Protein AF-A0A1L8D7D5-F1 (afdb_monomer)

Structure (mmCIF, N/CA/C/O backbone):
data_AF-A0A1L8D7D5-F1
#
_entry.id   AF-A0A1L8D7D5-F1
#
loop_
_atom_site.group_PDB
_atom_site.id
_atom_site.type_symbol
_atom_site.label_atom_id
_atom_site.label_alt_id
_atom_site.label_comp_id
_atom_site.label_asym_id
_atom_site.label_entity_id
_atom_site.label_seq_id
_atom_site.pdbx_PDB_ins_code
_atom_site.Cartn_x
_atom_sit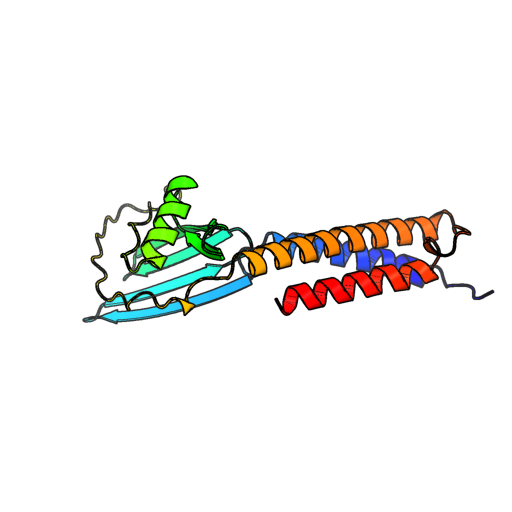e.Cartn_y
_atom_site.Cartn_z
_atom_site.occupancy
_atom_site.B_iso_or_equiv
_atom_site.auth_seq_id
_atom_site.auth_comp_id
_atom_site.auth_asym_id
_atom_site.auth_atom_id
_atom_site.pdbx_PDB_model_num
ATOM 1 N N . MET A 1 1 ? 17.264 -12.584 -36.162 1.00 40.03 1 MET A N 1
ATOM 2 C CA . MET A 1 1 ? 17.493 -11.339 -35.400 1.00 40.03 1 MET A CA 1
ATOM 3 C C . MET A 1 1 ? 16.228 -10.497 -35.514 1.00 40.03 1 MET A C 1
ATOM 5 O O . MET A 1 1 ? 16.040 -9.770 -36.481 1.00 40.03 1 MET A O 1
ATOM 9 N N . THR A 1 2 ? 15.274 -10.741 -34.620 1.00 48.31 2 THR A N 1
ATOM 10 C CA . THR A 1 2 ? 13.947 -10.118 -34.630 1.00 48.31 2 THR A CA 1
ATOM 11 C C . THR A 1 2 ? 14.112 -8.647 -34.279 1.00 48.31 2 THR A C 1
ATOM 13 O O . THR A 1 2 ? 14.520 -8.301 -33.177 1.00 48.31 2 THR A O 1
ATOM 16 N N . LYS A 1 3 ? 13.856 -7.778 -35.255 1.00 53.56 3 LYS A N 1
ATOM 17 C CA . LYS A 1 3 ? 13.874 -6.325 -35.106 1.00 53.56 3 LYS A CA 1
ATOM 18 C C . LYS A 1 3 ? 12.695 -5.949 -34.203 1.00 53.56 3 LYS A C 1
ATOM 20 O O . LYS A 1 3 ? 11.612 -5.655 -34.705 1.00 53.56 3 LYS A O 1
ATOM 25 N N . THR A 1 4 ? 12.855 -6.056 -32.883 1.00 59.81 4 THR A N 1
ATOM 26 C CA . THR A 1 4 ? 11.846 -5.591 -31.926 1.00 59.81 4 THR A CA 1
ATOM 27 C C . THR A 1 4 ? 11.574 -4.135 -32.266 1.00 59.81 4 THR A C 1
ATOM 29 O O . THR A 1 4 ? 12.468 -3.293 -32.186 1.00 59.81 4 THR A O 1
ATOM 32 N N . ARG A 1 5 ? 10.373 -3.846 -32.781 1.00 71.75 5 ARG A N 1
ATOM 33 C CA . ARG A 1 5 ? 10.039 -2.496 -33.243 1.00 71.75 5 ARG A CA 1
ATOM 34 C C . ARG A 1 5 ? 10.085 -1.610 -32.002 1.00 71.75 5 ARG A C 1
ATOM 36 O O . ARG A 1 5 ? 9.328 -1.858 -31.074 1.00 71.75 5 ARG A O 1
ATOM 43 N N . TRP A 1 6 ? 10.974 -0.619 -31.991 1.00 77.75 6 TRP A N 1
ATOM 44 C CA . TRP A 1 6 ? 11.215 0.333 -30.893 1.00 77.75 6 TRP A CA 1
ATOM 45 C C . TRP A 1 6 ? 9.928 0.863 -30.231 1.00 77.75 6 TRP A C 1
ATOM 47 O O . TRP A 1 6 ? 9.877 1.046 -29.019 1.00 77.75 6 TRP A O 1
ATOM 57 N N . ILE A 1 7 ? 8.856 0.975 -31.019 1.00 84.69 7 ILE A N 1
ATOM 58 C CA . ILE A 1 7 ? 7.482 1.270 -30.591 1.00 84.69 7 ILE A CA 1
ATOM 59 C C . ILE A 1 7 ? 7.025 0.399 -29.407 1.00 84.69 7 ILE A C 1
ATOM 61 O O . ILE A 1 7 ? 6.443 0.922 -28.465 1.00 84.69 7 ILE A O 1
ATOM 65 N N . PHE A 1 8 ? 7.297 -0.909 -29.414 1.00 84.62 8 PHE A N 1
ATOM 66 C CA . PHE A 1 8 ? 6.890 -1.813 -28.334 1.00 84.62 8 PHE A CA 1
ATOM 67 C C . PHE A 1 8 ? 7.669 -1.567 -27.039 1.00 84.62 8 PHE A C 1
ATOM 69 O O . PHE A 1 8 ? 7.089 -1.631 -25.958 1.00 84.62 8 PHE A O 1
ATOM 76 N N . LEU A 1 9 ? 8.962 -1.244 -27.133 1.00 84.38 9 LEU A N 1
ATOM 77 C CA . LEU A 1 9 ? 9.777 -0.912 -25.961 1.00 84.38 9 LEU A CA 1
ATOM 78 C C . LEU A 1 9 ? 9.334 0.420 -25.352 1.00 84.38 9 LEU A C 1
ATOM 80 O O . LEU A 1 9 ? 9.170 0.514 -24.139 1.00 84.38 9 LEU A O 1
ATOM 84 N N . PHE A 1 10 ? 9.062 1.415 -26.199 1.00 87.38 10 PHE A N 1
ATOM 85 C CA . PHE A 1 10 ? 8.534 2.705 -25.769 1.00 87.38 10 PHE A CA 1
ATOM 86 C C . PHE A 1 10 ? 7.148 2.580 -25.123 1.00 87.38 10 PHE A C 1
ATOM 88 O O . PHE A 1 10 ? 6.925 3.114 -24.040 1.00 87.38 10 PHE A O 1
ATOM 95 N N . ALA A 1 11 ? 6.235 1.820 -25.735 1.00 89.44 11 ALA A N 1
ATOM 96 C CA . ALA A 1 11 ? 4.920 1.554 -25.158 1.00 89.44 11 ALA A CA 1
ATOM 97 C C . ALA A 1 11 ? 5.035 0.866 -23.790 1.00 89.44 11 ALA A C 1
ATOM 99 O O . ALA A 1 11 ? 4.357 1.264 -22.847 1.00 89.44 11 ALA A O 1
ATOM 100 N N . THR A 1 12 ? 5.935 -0.113 -23.662 1.00 88.94 12 THR A N 1
ATOM 101 C CA . THR A 1 12 ? 6.163 -0.802 -22.386 1.00 88.94 12 THR A CA 1
ATOM 102 C C . THR A 1 12 ? 6.692 0.154 -21.321 1.00 88.94 12 THR A C 1
ATOM 104 O O . THR A 1 12 ? 6.191 0.139 -20.206 1.00 88.94 12 THR A O 1
ATOM 107 N N . PHE A 1 13 ? 7.628 1.043 -21.662 1.00 90.94 13 PHE A N 1
ATOM 108 C CA . PHE A 1 13 ? 8.108 2.075 -20.738 1.00 90.94 13 PHE A CA 1
ATOM 109 C C . PHE A 1 13 ? 6.975 2.982 -20.235 1.00 90.94 13 PHE A C 1
ATOM 111 O O . PHE A 1 13 ? 6.843 3.196 -19.031 1.00 90.94 13 PHE A O 1
ATOM 118 N N . VAL A 1 14 ? 6.125 3.483 -21.138 1.00 94.19 14 VAL A N 1
ATOM 119 C CA . VAL A 1 14 ? 4.996 4.355 -20.769 1.00 94.19 14 VAL A CA 1
ATOM 120 C C . VAL A 1 14 ? 3.991 3.617 -19.881 1.00 94.19 14 VAL A C 1
ATOM 122 O O . VAL A 1 14 ? 3.555 4.164 -18.868 1.00 94.19 14 VAL A O 1
ATOM 125 N N . ILE A 1 15 ? 3.654 2.370 -20.223 1.00 92.69 15 ILE A N 1
ATOM 126 C CA . ILE A 1 15 ? 2.730 1.544 -19.436 1.00 92.69 15 ILE A CA 1
ATOM 127 C C . ILE A 1 15 ? 3.312 1.254 -18.048 1.00 92.69 15 ILE A C 1
ATOM 129 O O . ILE A 1 15 ? 2.601 1.433 -17.064 1.00 92.69 15 ILE A O 1
ATOM 133 N N . SER A 1 16 ? 4.594 0.887 -17.947 1.00 92.69 16 SER A N 1
ATOM 134 C CA . SER A 1 16 ? 5.250 0.605 -16.663 1.00 92.69 16 SER A CA 1
ATOM 135 C C . SER A 1 16 ? 5.365 1.844 -15.769 1.00 92.69 16 SER A C 1
ATOM 137 O O . SER A 1 16 ? 5.206 1.755 -14.552 1.00 92.69 16 SER A O 1
ATOM 139 N N . CYS A 1 17 ? 5.587 3.026 -16.353 1.00 94.50 17 CYS A N 1
ATOM 140 C CA . CYS A 1 17 ? 5.500 4.293 -15.623 1.00 94.50 17 CYS A CA 1
ATOM 141 C C . CYS A 1 17 ? 4.086 4.521 -15.072 1.00 94.50 17 CYS A C 1
ATOM 143 O O . CYS A 1 17 ? 3.926 4.844 -13.895 1.00 94.50 17 CYS A O 1
ATOM 145 N N . GLY A 1 18 ? 3.059 4.320 -15.903 1.00 95.88 18 GLY A N 1
ATOM 146 C CA . GLY A 1 18 ? 1.662 4.450 -15.488 1.00 95.88 18 GLY A CA 1
ATOM 147 C C . GLY A 1 18 ? 1.278 3.462 -14.385 1.00 95.88 18 GLY A C 1
ATOM 148 O O . GLY A 1 18 ? 0.659 3.857 -13.397 1.00 95.88 18 GLY A O 1
ATOM 149 N N . SER A 1 19 ? 1.691 2.197 -14.503 1.00 94.00 19 SER A N 1
ATOM 150 C CA . SER A 1 19 ? 1.414 1.173 -13.493 1.00 94.00 19 SER A CA 1
ATOM 151 C C . SER A 1 19 ? 2.130 1.461 -12.178 1.00 94.00 19 SER A C 1
ATOM 153 O O . SER A 1 19 ? 1.535 1.282 -11.121 1.00 94.00 19 SER A O 1
ATOM 155 N N . LEU A 1 20 ? 3.372 1.957 -12.217 1.00 94.31 20 LEU A N 1
ATOM 156 C CA . LEU A 1 20 ? 4.102 2.348 -11.012 1.00 94.31 20 LEU A CA 1
ATOM 157 C C . LEU A 1 20 ? 3.384 3.478 -10.260 1.00 94.31 20 LEU A C 1
ATOM 159 O O . LEU A 1 20 ? 3.217 3.391 -9.046 1.00 94.31 20 LEU A O 1
ATOM 163 N N . ILE A 1 21 ? 2.922 4.509 -10.975 1.00 95.75 21 ILE A N 1
ATOM 164 C CA . ILE A 1 21 ? 2.159 5.615 -10.376 1.00 95.75 21 ILE A CA 1
ATOM 165 C C . ILE A 1 21 ? 0.860 5.088 -9.758 1.00 95.75 21 ILE A C 1
ATOM 167 O O . ILE A 1 21 ? 0.559 5.404 -8.609 1.00 95.75 21 ILE A O 1
ATOM 171 N N . MET A 1 22 ? 0.118 4.254 -10.491 1.00 93.81 22 MET A N 1
ATOM 172 C CA . MET A 1 22 ? -1.125 3.655 -9.997 1.00 93.81 22 MET A CA 1
ATOM 173 C C . MET A 1 22 ? -0.898 2.793 -8.752 1.00 93.81 22 MET A C 1
ATOM 175 O O . MET A 1 22 ? -1.675 2.896 -7.810 1.00 93.81 22 MET A O 1
ATOM 179 N N . LEU A 1 23 ? 0.175 1.994 -8.706 1.00 93.44 23 LEU A N 1
ATOM 180 C CA . LEU A 1 23 ? 0.527 1.195 -7.530 1.00 93.44 23 LEU A CA 1
ATOM 181 C C . LEU A 1 23 ? 0.802 2.084 -6.316 1.00 93.44 23 LEU A C 1
ATOM 183 O O . LEU A 1 23 ? 0.262 1.825 -5.246 1.00 93.44 23 LEU A O 1
ATOM 187 N N . ILE A 1 24 ? 1.584 3.155 -6.479 1.00 93.00 24 ILE A N 1
ATOM 188 C CA . ILE A 1 24 ? 1.876 4.090 -5.384 1.00 93.00 24 ILE A CA 1
ATOM 189 C C . ILE A 1 24 ? 0.580 4.733 -4.874 1.00 93.00 24 ILE A C 1
ATOM 191 O O . ILE A 1 24 ? 0.336 4.722 -3.670 1.00 93.00 24 ILE A O 1
ATOM 195 N N . VAL A 1 25 ? -0.283 5.226 -5.767 1.00 94.00 25 VAL A N 1
ATOM 196 C CA . VAL A 1 25 ? -1.579 5.817 -5.385 1.00 94.00 25 VAL A CA 1
ATOM 197 C C . VAL A 1 25 ? -2.484 4.792 -4.696 1.00 94.00 25 VAL A C 1
ATOM 199 O O . VAL A 1 25 ? -3.114 5.101 -3.687 1.00 94.00 25 VAL A O 1
ATOM 202 N N . ALA A 1 26 ? -2.521 3.554 -5.190 1.00 92.06 26 ALA A N 1
ATOM 203 C CA . ALA A 1 26 ? -3.275 2.479 -4.559 1.00 92.06 26 ALA A CA 1
ATOM 204 C C . ALA A 1 26 ? -2.745 2.162 -3.152 1.00 92.06 26 ALA A C 1
ATOM 206 O O . ALA A 1 26 ? -3.533 1.888 -2.258 1.00 92.06 26 ALA A O 1
ATOM 207 N N . THR A 1 27 ? -1.437 2.254 -2.901 1.00 91.25 27 THR A N 1
ATOM 208 C CA . THR A 1 27 ? -0.888 2.015 -1.552 1.00 91.25 27 THR A CA 1
ATOM 209 C C . THR A 1 27 ? -1.225 3.114 -0.546 1.00 91.25 27 THR A C 1
ATOM 211 O O . THR A 1 27 ? -1.327 2.834 0.647 1.00 91.25 27 THR A O 1
ATOM 214 N N . THR A 1 28 ? -1.389 4.357 -1.007 1.00 90.75 28 THR A N 1
ATOM 215 C CA . THR A 1 28 ? -1.605 5.523 -0.138 1.00 90.75 28 THR A CA 1
ATOM 216 C C . THR A 1 28 ? -3.074 5.888 0.037 1.00 90.75 28 THR A C 1
ATOM 218 O O . THR A 1 28 ? -3.399 6.667 0.930 1.00 90.75 28 THR A O 1
ATOM 221 N N . THR A 1 29 ? -3.970 5.342 -0.788 1.00 92.12 29 THR A N 1
ATOM 222 C CA . THR A 1 29 ? -5.405 5.616 -0.684 1.00 92.12 29 THR A CA 1
ATOM 223 C C . THR A 1 29 ? -6.031 5.002 0.572 1.00 92.12 29 THR A C 1
ATOM 225 O O . THR A 1 29 ? -5.692 3.894 0.991 1.00 92.12 29 THR A O 1
ATOM 228 N N . THR A 1 30 ? -7.007 5.706 1.142 1.00 90.25 30 THR A N 1
ATOM 229 C CA . THR A 1 30 ? -7.834 5.267 2.281 1.00 90.25 30 THR A CA 1
ATOM 230 C C . THR A 1 30 ? -9.104 4.533 1.845 1.00 90.25 30 THR A C 1
ATOM 232 O O . THR A 1 30 ? -10.004 4.306 2.644 1.00 90.25 30 THR A O 1
ATOM 235 N N . GLU A 1 31 ? -9.190 4.186 0.562 1.00 91.19 31 GLU A N 1
ATOM 236 C CA . GLU A 1 31 ? -10.416 3.742 -0.106 1.00 91.19 31 GLU A CA 1
ATOM 237 C C . GLU A 1 31 ? -10.353 2.266 -0.535 1.00 91.19 31 GLU A C 1
ATOM 239 O O . GLU A 1 31 ? -10.903 1.896 -1.571 1.00 91.19 31 GLU A O 1
ATOM 244 N N . TRP A 1 32 ? -9.650 1.416 0.223 1.00 90.50 32 TRP A N 1
ATOM 245 C CA . TRP A 1 32 ? -9.540 -0.017 -0.086 1.00 90.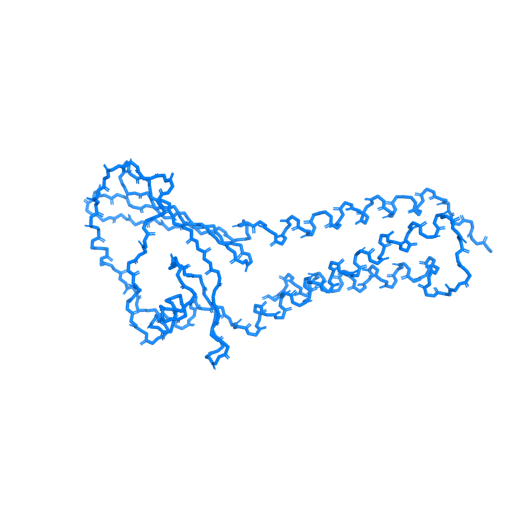50 32 TRP A CA 1
ATOM 246 C C . TRP A 1 32 ? -10.853 -0.746 0.188 1.00 90.50 32 TRP A C 1
ATOM 248 O O . TRP A 1 32 ? -11.306 -1.547 -0.626 1.00 90.50 32 TRP A O 1
ATOM 258 N N . VAL A 1 33 ? -11.472 -0.459 1.335 1.00 90.56 33 VAL A N 1
ATOM 259 C CA . VAL A 1 33 ? -12.738 -1.063 1.754 1.00 90.56 33 VAL A CA 1
ATOM 260 C C . VAL A 1 33 ? -13.643 0.017 2.325 1.00 90.56 33 VAL A C 1
ATOM 262 O O . VAL A 1 33 ? -13.227 0.808 3.168 1.00 90.56 33 VAL A O 1
ATOM 265 N N . LYS A 1 34 ? -14.903 0.026 1.886 1.00 91.81 34 LYS A N 1
ATOM 266 C CA . LYS A 1 34 ? -15.950 0.896 2.424 1.00 91.81 34 LYS A CA 1
ATOM 267 C C . LYS A 1 34 ? -16.954 0.067 3.200 1.00 91.81 34 LYS A C 1
ATOM 269 O O . LYS A 1 34 ? -17.428 -0.953 2.704 1.00 91.81 34 LYS A O 1
ATOM 274 N N . GLY A 1 35 ? -17.281 0.515 4.399 1.00 88.12 35 GLY A N 1
ATOM 275 C CA . GLY A 1 35 ? -18.345 -0.034 5.224 1.00 88.12 35 GLY A CA 1
ATOM 276 C C . GLY A 1 35 ? -19.381 1.039 5.504 1.00 88.12 35 GLY A C 1
ATOM 277 O O . GLY A 1 35 ? -19.026 2.187 5.746 1.00 88.12 35 GLY A O 1
ATOM 278 N N . ARG A 1 36 ? -20.655 0.658 5.494 1.00 88.44 36 ARG A N 1
ATOM 279 C CA . ARG A 1 36 ? -21.746 1.511 5.956 1.00 88.44 36 ARG A CA 1
ATOM 280 C C . ARG A 1 36 ? -22.580 0.731 6.949 1.00 88.44 36 ARG A C 1
ATOM 282 O O . ARG A 1 36 ? -22.988 -0.393 6.660 1.00 88.44 36 ARG A O 1
ATOM 289 N N . ALA A 1 37 ? -22.818 1.323 8.106 1.00 85.00 37 ALA A N 1
ATOM 290 C CA . ALA A 1 37 ? -23.711 0.785 9.115 1.00 85.00 37 ALA A CA 1
ATOM 291 C C . ALA A 1 37 ? -24.793 1.816 9.415 1.00 85.00 37 ALA A C 1
ATOM 293 O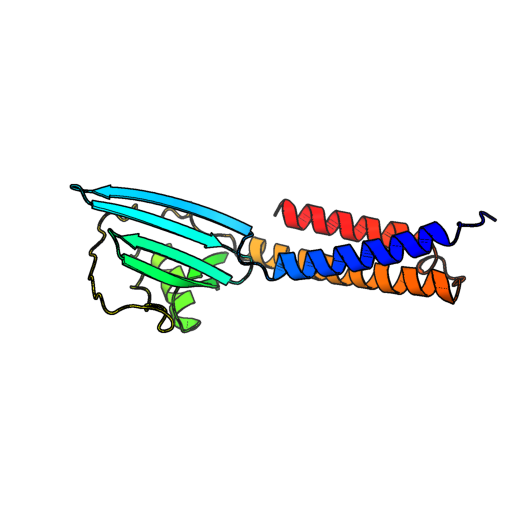 O . ALA A 1 37 ? -24.502 2.994 9.595 1.00 85.00 37 ALA A O 1
ATOM 294 N N . GLU A 1 38 ? -26.041 1.374 9.476 1.00 86.12 38 GLU A N 1
ATOM 295 C CA . GLU A 1 38 ? -27.170 2.219 9.848 1.00 86.12 38 GLU A CA 1
ATOM 296 C C . GLU A 1 38 ? -27.891 1.571 11.023 1.00 86.12 38 GLU A C 1
ATOM 298 O O . GLU A 1 38 ? -28.180 0.374 11.012 1.00 86.12 38 GLU A O 1
ATOM 303 N N . SER A 1 39 ? -28.166 2.365 12.051 1.00 81.31 39 SER A N 1
ATOM 304 C CA . SER A 1 39 ? -28.937 1.952 13.214 1.00 81.31 39 SER A CA 1
ATOM 305 C C . SER A 1 39 ? -30.062 2.947 13.441 1.00 81.31 39 SER A C 1
ATOM 307 O O . SER A 1 39 ? -29.853 4.161 13.460 1.00 81.31 39 SER A O 1
ATOM 309 N N . THR A 1 40 ? -31.276 2.426 13.595 1.00 79.81 40 THR A N 1
ATOM 310 C CA . THR A 1 40 ? -32.460 3.229 13.900 1.00 79.81 40 THR A CA 1
ATOM 311 C C . THR A 1 40 ? -32.962 2.829 15.275 1.00 79.81 40 THR A C 1
ATOM 313 O O . THR A 1 40 ? -33.434 1.708 15.460 1.00 79.81 40 THR A O 1
ATOM 316 N N . ALA A 1 41 ? -32.879 3.742 16.239 1.00 73.69 41 ALA A N 1
ATOM 317 C CA . ALA A 1 41 ? -33.390 3.530 17.586 1.00 73.69 41 ALA A CA 1
ATOM 318 C C . ALA A 1 41 ? -34.329 4.682 17.952 1.00 73.69 41 ALA A C 1
ATOM 320 O O . ALA A 1 41 ? -33.943 5.839 17.901 1.00 73.69 41 ALA A O 1
ATOM 321 N N . VAL A 1 42 ? -35.578 4.372 18.314 1.00 70.19 42 VAL A N 1
ATOM 322 C CA . VAL A 1 42 ? -36.541 5.338 18.891 1.00 70.19 42 VAL A CA 1
ATOM 323 C C . VAL A 1 42 ? -36.631 6.666 18.103 1.00 70.19 42 VAL A C 1
ATOM 325 O O . VAL A 1 42 ? -36.521 7.755 18.657 1.00 70.19 42 VAL A O 1
ATOM 328 N N . GLY A 1 43 ? -36.814 6.587 16.781 1.00 72.62 43 GLY A N 1
ATOM 329 C CA . GLY A 1 43 ? -37.005 7.764 15.920 1.00 72.62 43 GLY A CA 1
ATOM 330 C C . GLY A 1 43 ? -35.737 8.567 15.598 1.00 72.62 43 GLY A C 1
ATOM 331 O O . GLY A 1 43 ? -35.827 9.524 14.832 1.00 72.62 43 GLY A O 1
ATOM 332 N N . THR A 1 44 ? -34.569 8.178 16.118 1.00 74.62 44 THR A N 1
ATOM 333 C CA . THR A 1 44 ? -33.272 8.714 15.695 1.00 74.62 44 THR A CA 1
ATOM 334 C C . THR A 1 44 ? -32.543 7.710 14.801 1.00 74.62 44 THR A C 1
ATOM 336 O O . THR A 1 44 ? -32.436 6.519 15.104 1.00 74.62 44 THR A O 1
ATOM 339 N N . THR A 1 45 ? -32.069 8.196 13.655 1.00 79.31 45 THR A N 1
ATOM 340 C CA . THR A 1 45 ? -31.234 7.442 12.714 1.00 79.31 45 THR A CA 1
ATOM 341 C C . THR A 1 45 ? -29.780 7.849 12.909 1.00 79.31 45 THR A C 1
ATOM 343 O O . THR A 1 45 ? -29.447 9.031 12.780 1.00 79.31 45 THR A O 1
ATOM 346 N N . ALA A 1 46 ? -28.928 6.874 13.215 1.00 81.88 46 ALA A N 1
ATOM 347 C CA . ALA A 1 46 ? -27.482 7.021 13.209 1.00 81.88 46 ALA A CA 1
ATOM 348 C C . ALA A 1 46 ? -26.906 6.221 12.034 1.00 81.88 46 ALA A C 1
ATOM 350 O O . ALA A 1 46 ? -27.208 5.035 11.886 1.00 81.88 46 ALA A O 1
ATOM 351 N N . ALA A 1 47 ? -26.086 6.858 11.203 1.00 85.50 47 ALA A N 1
ATOM 352 C CA . ALA A 1 47 ? -25.361 6.213 10.115 1.00 85.50 47 ALA A CA 1
ATOM 353 C C . ALA A 1 47 ? -23.855 6.379 10.330 1.00 85.50 47 ALA A C 1
ATOM 355 O O . ALA A 1 47 ? -23.392 7.435 10.743 1.00 85.50 47 ALA A O 1
ATOM 356 N N . LEU A 1 48 ? -23.086 5.334 10.057 1.00 85.19 48 LEU A N 1
ATOM 357 C CA . LEU A 1 48 ? -21.634 5.319 10.141 1.00 85.19 48 LEU A CA 1
ATOM 358 C C . LEU A 1 48 ? -21.090 4.901 8.779 1.00 85.19 48 LEU A C 1
ATOM 360 O O . LEU A 1 48 ? -21.309 3.766 8.357 1.00 85.19 48 LEU A O 1
ATOM 364 N N . ASP A 1 49 ? -20.363 5.801 8.129 1.00 89.25 49 ASP A N 1
ATOM 365 C CA . ASP A 1 49 ? -19.601 5.513 6.918 1.00 89.25 49 ASP A CA 1
ATOM 366 C C . ASP A 1 49 ? -18.122 5.351 7.297 1.00 89.25 49 ASP A C 1
ATOM 368 O O . ASP A 1 49 ? -17.496 6.238 7.877 1.00 89.25 49 ASP A O 1
ATOM 372 N N . ALA A 1 50 ? -17.554 4.187 7.001 1.00 89.38 50 ALA A N 1
ATOM 373 C CA . ALA A 1 50 ? -16.183 3.820 7.325 1.00 89.38 50 ALA A CA 1
ATOM 374 C C . ALA A 1 50 ? -15.387 3.558 6.045 1.00 89.38 50 ALA A C 1
ATOM 376 O O . ALA A 1 50 ? -15.783 2.757 5.201 1.00 89.38 50 ALA A O 1
ATOM 377 N N . HIS A 1 51 ? -14.259 4.242 5.906 1.00 93.25 51 HIS A N 1
ATOM 378 C CA . HIS A 1 51 ? -13.339 4.141 4.784 1.00 93.25 51 HIS A CA 1
ATOM 379 C C . HIS A 1 51 ? -12.018 3.590 5.317 1.00 93.25 51 HIS A C 1
ATOM 381 O O . HIS A 1 51 ? -11.373 4.201 6.170 1.00 93.25 51 HIS A O 1
ATOM 387 N N . TYR A 1 52 ? -11.627 2.415 4.847 1.00 91.50 52 TYR A N 1
ATOM 388 C CA . TYR A 1 52 ? -10.438 1.713 5.304 1.00 91.50 52 TYR A CA 1
ATOM 389 C C . TYR A 1 52 ? -9.410 1.658 4.177 1.00 91.50 52 TYR A C 1
ATOM 391 O O . TYR A 1 52 ? -9.716 1.185 3.084 1.00 91.50 52 TYR A O 1
ATOM 399 N N . GLY A 1 53 ? -8.187 2.113 4.445 1.00 92.44 53 GLY A N 1
ATOM 400 C CA . GLY A 1 53 ? -7.012 1.896 3.602 1.00 92.44 53 GLY A CA 1
ATOM 401 C C . GLY A 1 53 ? -6.059 0.853 4.179 1.00 92.44 53 GLY A C 1
ATOM 402 O O . GLY A 1 53 ? -6.363 0.163 5.150 1.00 92.44 53 GLY A O 1
ATOM 403 N N . LEU A 1 54 ? -4.865 0.754 3.593 1.00 91.12 54 LEU A N 1
ATOM 404 C CA . LEU A 1 54 ? -3.850 -0.202 4.046 1.00 91.12 54 LEU A CA 1
ATOM 405 C C . LEU A 1 54 ? -3.192 0.204 5.378 1.00 91.12 54 LEU A C 1
ATOM 407 O O . LEU A 1 54 ? -2.911 -0.649 6.223 1.00 91.12 54 LEU A O 1
ATOM 411 N N . PHE A 1 55 ? -2.953 1.507 5.561 1.00 92.25 55 PHE A N 1
ATOM 412 C CA . PHE A 1 55 ? -2.255 2.069 6.728 1.00 92.25 55 PHE A CA 1
ATOM 413 C C . PHE A 1 55 ? -3.129 3.012 7.557 1.00 92.25 55 PHE A C 1
ATOM 415 O O . PHE A 1 55 ? -2.999 3.071 8.780 1.00 92.25 55 PHE A O 1
ATOM 422 N N . SER A 1 56 ? -4.016 3.747 6.896 1.00 91.44 56 SER A N 1
ATOM 423 C CA . SER A 1 56 ? -4.915 4.721 7.503 1.00 91.44 56 SER A CA 1
ATOM 424 C C . SER A 1 56 ? -6.337 4.513 7.004 1.00 91.44 56 SER A C 1
ATOM 426 O O . SER A 1 56 ? -6.568 3.915 5.953 1.00 91.44 56 SER A O 1
ATOM 428 N N . GLY A 1 57 ? -7.294 5.024 7.763 1.00 90.69 57 GLY A N 1
ATOM 429 C CA . GLY A 1 57 ? -8.697 5.064 7.389 1.00 90.69 57 GLY A CA 1
ATOM 430 C C . GLY A 1 57 ? -9.368 6.303 7.961 1.00 90.69 57 GLY A C 1
ATOM 431 O O . GLY A 1 57 ? -8.766 7.063 8.719 1.00 90.69 57 GLY A O 1
ATOM 432 N N . SER A 1 58 ? -10.629 6.488 7.618 1.00 89.75 58 SER A N 1
ATOM 433 C CA . SER A 1 58 ? -11.471 7.537 8.174 1.00 89.75 58 SER A CA 1
ATOM 434 C C . SER A 1 58 ? -12.860 6.993 8.447 1.00 89.75 58 SER A C 1
ATOM 436 O O . SER A 1 58 ? -13.390 6.198 7.675 1.00 89.75 58 SER A O 1
ATOM 438 N N . GLN A 1 59 ? -13.469 7.448 9.528 1.00 88.62 59 GLN A N 1
ATOM 439 C CA . GLN A 1 59 ? -14.853 7.160 9.863 1.00 88.62 59 GLN A CA 1
ATOM 440 C C . GLN A 1 59 ? -15.630 8.456 9.999 1.00 88.62 59 GLN A C 1
ATOM 442 O O . GLN A 1 59 ? -15.142 9.437 10.563 1.00 88.62 59 GLN A O 1
ATOM 447 N N . ILE A 1 60 ? -16.848 8.437 9.480 1.00 87.94 60 ILE A N 1
ATOM 448 C CA . ILE A 1 60 ? -17.777 9.548 9.544 1.00 87.94 60 ILE A CA 1
ATOM 449 C C . ILE A 1 60 ? -19.057 9.040 10.185 1.00 87.94 60 ILE A C 1
ATOM 451 O O . ILE A 1 60 ? -19.703 8.121 9.684 1.00 87.94 60 ILE A O 1
ATOM 455 N N . LEU A 1 61 ? -19.393 9.633 11.323 1.00 85.56 61 LEU A N 1
ATOM 456 C CA . LEU A 1 61 ? -20.593 9.318 12.073 1.00 85.56 61 LEU A CA 1
ATOM 457 C C . LEU A 1 61 ? -21.616 10.430 11.860 1.00 85.56 61 LEU A C 1
ATOM 459 O O . LEU A 1 61 ? -21.371 11.590 12.189 1.00 85.56 61 LEU A O 1
ATOM 463 N N . TYR A 1 62 ? -22.767 10.043 11.334 1.00 84.50 62 TYR A N 1
ATOM 464 C CA . TYR A 1 62 ? -23.937 10.876 11.128 1.00 84.50 62 TYR A CA 1
ATOM 465 C C . TYR A 1 62 ? -24.961 10.541 12.203 1.00 84.50 62 TYR A C 1
ATOM 467 O O . TYR A 1 62 ? -25.570 9.472 12.181 1.00 84.50 62 TYR A O 1
ATOM 475 N N . ILE A 1 63 ? -25.167 11.448 13.150 1.00 81.50 63 ILE A N 1
ATOM 476 C CA . ILE A 1 63 ? -26.238 11.333 14.141 1.00 81.50 63 ILE A CA 1
ATOM 477 C C . ILE A 1 63 ? -27.120 12.558 13.978 1.00 81.50 63 ILE A C 1
ATOM 479 O O . ILE A 1 63 ? -26.675 13.685 14.204 1.00 81.50 63 ILE A O 1
ATOM 483 N N . LEU A 1 64 ? -28.385 12.345 13.608 1.00 81.00 64 LEU A N 1
ATOM 484 C CA . LEU A 1 64 ? -29.308 13.441 13.298 1.00 81.00 64 LEU A CA 1
ATOM 485 C C . LEU A 1 64 ? -28.708 14.365 12.214 1.00 81.00 64 LEU A C 1
ATOM 487 O O . LEU A 1 64 ? -28.424 13.906 11.114 1.00 81.00 64 LEU A O 1
ATOM 491 N N . ASN A 1 65 ? -28.501 15.648 12.534 1.00 77.38 65 ASN A N 1
ATOM 492 C CA . ASN A 1 65 ? -27.904 16.659 11.653 1.00 77.38 65 ASN A CA 1
ATOM 493 C C . ASN A 1 65 ? -26.437 16.979 12.011 1.00 77.38 65 ASN A C 1
ATOM 495 O O . ASN A 1 65 ? -25.919 18.010 11.580 1.00 77.38 65 ASN A O 1
ATOM 499 N N . VAL A 1 66 ? -25.784 16.154 12.838 1.00 80.88 66 VAL A N 1
ATOM 500 C CA . VAL A 1 66 ? -24.387 16.344 13.255 1.00 80.88 66 VAL A CA 1
ATOM 501 C C . VAL A 1 66 ? -23.502 15.296 12.585 1.00 80.88 66 VAL A C 1
ATOM 503 O O . VAL A 1 66 ? -23.795 14.101 12.630 1.00 80.88 66 VAL A O 1
ATOM 506 N N . GLU A 1 67 ? -22.413 15.767 11.978 1.00 83.69 67 GLU A N 1
ATOM 507 C CA . GLU A 1 67 ? -21.374 14.956 11.343 1.00 83.69 67 GLU A CA 1
ATOM 508 C C . GLU A 1 67 ? -20.091 15.022 12.181 1.00 83.69 67 GLU A C 1
ATOM 510 O O . GLU A 1 67 ? -19.562 16.107 12.442 1.00 83.69 67 GLU A O 1
ATOM 515 N N . SER A 1 68 ? -19.593 13.859 12.600 1.00 81.06 68 SER A N 1
ATOM 516 C CA . SER A 1 68 ? -18.351 13.720 13.365 1.00 81.06 68 SER A CA 1
ATOM 517 C C . SER A 1 68 ? -17.331 12.905 12.579 1.00 81.06 68 SER A C 1
ATOM 519 O O . SER A 1 68 ? -17.614 11.783 12.161 1.00 81.06 68 SER A O 1
ATOM 521 N N . HIS A 1 69 ? -16.129 13.461 12.413 1.00 84.62 69 HIS A N 1
ATOM 522 C CA . HIS A 1 69 ? -15.024 12.822 11.699 1.00 84.62 69 HIS A CA 1
ATOM 523 C C . HIS A 1 69 ? -14.006 12.221 12.671 1.00 84.62 69 HIS A C 1
ATOM 525 O O . HIS A 1 69 ? -13.564 12.883 13.617 1.00 84.62 69 HIS A O 1
ATOM 531 N N . TYR A 1 70 ? -13.585 10.994 12.382 1.00 84.88 70 TYR A N 1
ATOM 532 C CA . TYR A 1 70 ? -12.567 10.270 13.132 1.00 84.88 70 TYR A CA 1
ATOM 533 C C . TYR A 1 70 ? -11.508 9.719 12.182 1.00 84.88 70 TYR A C 1
ATOM 535 O O . TYR A 1 70 ? -11.826 9.041 11.204 1.00 84.88 70 TYR A O 1
ATOM 543 N N . ASP A 1 71 ? -10.245 9.990 12.495 1.00 88.69 71 ASP A N 1
ATOM 544 C CA . ASP A 1 71 ? -9.109 9.440 11.766 1.00 88.69 71 ASP A CA 1
ATOM 545 C C . ASP A 1 71 ? -8.702 8.111 12.401 1.00 88.69 71 ASP A C 1
ATOM 547 O O . ASP A 1 71 ? -8.552 8.004 13.620 1.00 88.69 71 ASP A O 1
ATOM 551 N N . LEU A 1 72 ? -8.520 7.094 11.568 1.00 89.44 72 LEU A N 1
ATOM 552 C CA . LEU A 1 72 ? -8.139 5.753 11.980 1.00 89.44 72 LEU A CA 1
ATOM 553 C C . LEU A 1 72 ? -6.717 5.443 11.526 1.00 89.44 72 LEU A C 1
ATOM 555 O O . LEU A 1 72 ? -6.320 5.763 10.403 1.00 89.44 72 LEU A O 1
ATOM 559 N N . ALA A 1 73 ? -5.976 4.732 12.367 1.00 91.62 73 ALA A N 1
ATOM 560 C CA . ALA A 1 73 ? -4.672 4.191 12.016 1.00 91.62 73 ALA A CA 1
ATOM 561 C C . ALA A 1 73 ? -4.643 2.676 12.224 1.00 91.62 73 ALA A C 1
ATOM 563 O O . ALA A 1 73 ? -5.096 2.170 13.256 1.00 91.62 73 ALA A O 1
ATOM 564 N N . MET A 1 74 ? -4.067 1.956 11.259 1.00 90.88 74 MET A N 1
ATOM 565 C CA . MET A 1 74 ? -3.801 0.527 11.392 1.00 90.88 74 MET A CA 1
ATOM 566 C C . MET A 1 74 ? -2.770 0.303 12.499 1.00 90.88 74 MET A C 1
ATOM 568 O O . MET A 1 74 ? -1.716 0.938 12.525 1.00 90.88 74 MET A O 1
ATOM 572 N N . THR A 1 75 ? -3.077 -0.592 13.431 1.00 92.12 75 THR A N 1
ATOM 573 C CA . THR A 1 75 ? -2.198 -0.957 14.541 1.00 92.12 75 THR A CA 1
ATOM 574 C C . THR A 1 75 ? -2.230 -2.466 14.740 1.00 92.12 75 THR A C 1
ATOM 576 O O . THR A 1 75 ? -3.282 -3.098 14.661 1.00 92.12 75 THR A O 1
ATOM 579 N N . CYS A 1 76 ? -1.058 -3.045 14.985 1.00 92.44 76 CYS A N 1
ATOM 580 C CA . CYS A 1 76 ? -0.866 -4.487 15.027 1.00 92.44 76 CYS A CA 1
ATOM 581 C C . CYS A 1 76 ? -0.130 -4.904 16.299 1.00 92.44 76 CYS A C 1
ATOM 583 O O . CYS A 1 76 ? 0.964 -4.408 16.573 1.00 92.44 76 CYS A O 1
ATOM 585 N N . SER A 1 77 ? -0.706 -5.854 17.037 1.00 91.12 77 SER A N 1
ATOM 586 C CA . SER A 1 77 ? -0.008 -6.621 18.069 1.00 91.12 77 SER A CA 1
ATOM 587 C C . SER A 1 77 ? 0.500 -7.917 17.438 1.00 91.12 77 SER A C 1
ATOM 589 O O . SER A 1 77 ? -0.262 -8.854 17.191 1.00 91.12 77 SER A O 1
ATOM 591 N N . PHE A 1 78 ? 1.804 -7.977 17.158 1.00 88.25 78 PHE A N 1
ATOM 592 C CA . PHE A 1 78 ? 2.438 -9.183 16.612 1.00 88.25 78 PHE A CA 1
ATOM 593 C C . PHE A 1 78 ? 2.534 -10.323 17.634 1.00 88.25 78 PHE A C 1
ATOM 595 O O . PHE A 1 78 ? 2.651 -11.476 17.232 1.00 88.25 78 PHE A O 1
ATOM 602 N N . GLY A 1 79 ? 2.456 -10.024 18.936 1.00 87.12 79 GLY A N 1
ATOM 603 C CA . GLY A 1 79 ? 2.415 -11.052 19.981 1.00 87.12 79 GLY A CA 1
ATOM 604 C C . GLY A 1 79 ? 1.151 -11.906 19.883 1.00 87.12 79 GLY A C 1
ATOM 605 O O . GLY A 1 79 ? 1.228 -13.132 19.882 1.00 87.12 79 GLY A O 1
ATOM 606 N N . ASP A 1 80 ? 0.003 -11.252 19.702 1.00 86.19 80 ASP A N 1
ATOM 607 C CA . ASP A 1 80 ? -1.308 -11.911 19.619 1.00 86.19 80 ASP A CA 1
ATOM 608 C C . ASP A 1 80 ? -1.740 -12.216 18.173 1.00 86.19 80 ASP A C 1
ATOM 610 O O . ASP A 1 80 ? -2.798 -12.801 17.943 1.00 86.19 80 ASP A O 1
ATOM 614 N N . ASN A 1 81 ? -0.914 -11.847 17.185 1.00 90.50 81 ASN A N 1
ATOM 615 C CA . ASN A 1 81 ? -1.189 -11.941 15.747 1.00 90.50 81 ASN A CA 1
ATOM 616 C C . ASN A 1 81 ? -2.476 -11.231 15.301 1.00 90.50 81 ASN A C 1
ATOM 618 O O . ASN A 1 81 ? -3.141 -11.675 14.361 1.00 90.50 81 ASN A O 1
ATOM 622 N N . ILE A 1 82 ? -2.804 -10.103 15.928 1.00 90.81 82 ILE A N 1
ATOM 623 C CA . ILE A 1 82 ? -3.987 -9.302 15.603 1.00 90.81 82 ILE A CA 1
ATOM 624 C C . ILE A 1 82 ? -3.594 -7.924 15.080 1.00 90.81 82 ILE A C 1
ATOM 626 O O . ILE A 1 82 ? -2.687 -7.271 15.594 1.00 90.81 82 ILE A O 1
ATOM 630 N N . CYS A 1 83 ? -4.320 -7.466 14.073 1.00 91.88 83 CYS A N 1
ATOM 631 C CA . CYS A 1 83 ? -4.319 -6.101 13.583 1.00 91.88 83 CYS A CA 1
ATOM 632 C C . CYS A 1 83 ? -5.748 -5.580 13.548 1.00 91.88 83 CYS A C 1
ATOM 634 O O . CYS A 1 83 ? -6.700 -6.303 13.240 1.00 91.88 83 CYS A O 1
ATOM 636 N N . GLY A 1 84 ? -5.877 -4.295 13.822 1.00 90.06 84 GLY A N 1
ATOM 637 C CA . GLY A 1 84 ? -7.127 -3.571 13.717 1.00 90.06 84 GLY A CA 1
ATOM 638 C C . GLY A 1 84 ? -6.855 -2.097 13.493 1.00 90.06 84 GLY A C 1
ATOM 639 O O . GLY A 1 84 ? -5.725 -1.622 13.617 1.00 90.06 84 GLY A O 1
ATOM 640 N N . MET A 1 85 ? -7.907 -1.364 13.163 1.00 88.81 85 MET A N 1
ATOM 641 C CA . MET A 1 85 ? -7.833 0.085 13.098 1.00 88.81 85 MET A CA 1
ATOM 642 C C . MET A 1 85 ? -8.333 0.691 14.400 1.00 88.81 85 MET A C 1
ATOM 644 O O . MET A 1 85 ? -9.373 0.288 14.913 1.00 88.81 85 MET A O 1
ATOM 648 N N . SER A 1 86 ? -7.586 1.665 14.910 1.00 89.75 86 SER A N 1
ATOM 649 C CA . SER A 1 86 ? -7.908 2.399 16.132 1.00 89.75 86 SER A CA 1
ATOM 650 C C . SER A 1 86 ? -7.887 3.903 15.865 1.00 89.75 86 SER A C 1
ATOM 652 O O . SER A 1 86 ? -7.083 4.398 15.070 1.00 89.75 86 SER A O 1
ATOM 654 N N . CYS A 1 87 ? -8.776 4.621 16.547 1.00 88.00 87 CYS A N 1
ATOM 655 C CA . CYS A 1 87 ? -8.932 6.074 16.482 1.00 88.00 87 CYS A CA 1
ATOM 656 C C . CYS A 1 87 ? -8.052 6.830 17.498 1.00 88.00 87 CYS A C 1
ATOM 658 O O . CYS A 1 87 ? -8.088 8.061 17.565 1.00 88.00 87 CYS A O 1
ATOM 660 N N . GLN A 1 88 ? -7.274 6.124 18.327 1.00 88.06 88 GLN A N 1
ATOM 661 C CA . GLN A 1 88 ? -6.466 6.763 19.366 1.00 88.06 88 GLN A CA 1
ATOM 662 C C . GLN A 1 88 ? -5.307 7.577 18.773 1.00 88.06 88 GLN A C 1
ATOM 664 O O . GLN A 1 88 ? -4.807 7.304 17.678 1.00 88.06 88 GLN A O 1
ATOM 669 N N . ARG A 1 89 ? -4.842 8.605 19.495 1.00 84.00 89 ARG A N 1
ATOM 670 C CA . ARG A 1 89 ? -3.751 9.478 19.014 1.00 84.00 89 ARG A CA 1
ATOM 671 C C . ARG A 1 89 ? -2.365 8.873 19.208 1.00 84.00 89 ARG A C 1
ATOM 673 O O . ARG A 1 89 ? -1.509 9.050 18.343 1.00 84.00 89 ARG A O 1
ATOM 680 N N . THR A 1 90 ? -2.142 8.185 20.325 1.00 87.62 90 THR A N 1
ATOM 681 C CA . THR A 1 90 ? -0.835 7.618 20.675 1.00 87.62 90 THR A CA 1
ATOM 682 C C . THR A 1 90 ? -0.746 6.149 20.264 1.00 87.62 90 THR A C 1
ATOM 684 O O . THR A 1 90 ? -1.727 5.417 20.405 1.00 87.62 90 THR A O 1
ATOM 687 N N . PRO A 1 91 ? 0.407 5.691 19.746 1.00 86.81 91 PRO A N 1
ATOM 688 C CA . PRO A 1 91 ? 0.565 4.308 19.304 1.00 86.81 91 PRO A CA 1
ATOM 689 C C . PRO A 1 91 ? 0.396 3.308 20.456 1.00 86.81 91 PRO A C 1
ATOM 691 O O . PRO A 1 91 ? -0.176 2.242 20.251 1.00 86.81 91 PRO A O 1
ATOM 694 N N . GLU A 1 92 ? 0.800 3.666 21.675 1.00 89.31 92 GLU A N 1
ATOM 695 C CA . GLU A 1 92 ? 0.634 2.820 22.859 1.00 89.31 92 GLU A CA 1
ATOM 696 C C . GLU A 1 92 ? -0.847 2.638 23.215 1.00 89.31 92 GLU A C 1
ATOM 698 O O . GLU A 1 92 ? -1.280 1.519 23.486 1.00 89.31 92 GLU A O 1
ATOM 703 N N . ALA A 1 93 ? -1.647 3.711 23.147 1.00 87.25 93 ALA A N 1
ATOM 704 C CA . ALA A 1 93 ? -3.082 3.636 23.422 1.00 87.25 93 ALA A CA 1
ATOM 705 C C . ALA A 1 93 ? -3.836 2.838 22.351 1.00 87.25 93 ALA A C 1
ATOM 707 O O . ALA A 1 93 ? -4.792 2.143 22.679 1.00 87.25 93 ALA A O 1
ATOM 708 N N . ARG A 1 94 ? -3.393 2.885 21.085 1.00 89.31 94 ARG A N 1
ATOM 709 C CA . ARG A 1 94 ? -3.979 2.064 20.010 1.00 89.31 94 ARG A CA 1
ATOM 710 C C . ARG A 1 94 ? -3.771 0.572 20.259 1.00 89.31 94 ARG A C 1
ATOM 712 O O . ARG A 1 94 ? -4.695 -0.215 20.076 1.00 89.31 94 ARG A O 1
ATOM 719 N N . ILE A 1 95 ? -2.560 0.177 20.663 1.00 89.25 95 ILE A N 1
ATOM 720 C CA . ILE A 1 95 ? -2.240 -1.231 20.947 1.00 89.25 95 ILE A CA 1
ATOM 721 C C . ILE A 1 95 ? -3.036 -1.717 22.162 1.00 89.25 95 ILE A C 1
ATOM 7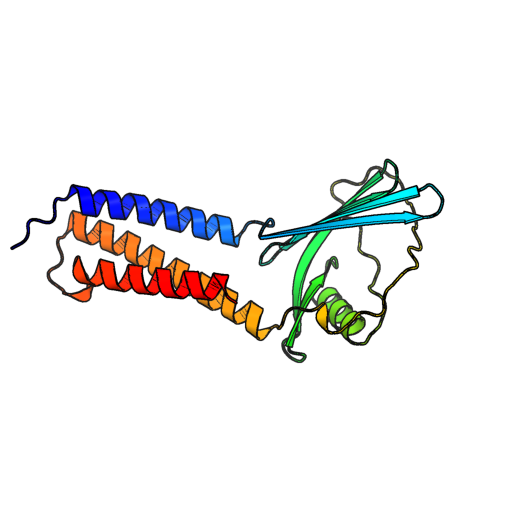23 O O . ILE A 1 95 ? -3.611 -2.806 22.123 1.00 89.25 95 ILE A O 1
ATOM 727 N N . ASP A 1 96 ? -3.099 -0.906 23.219 1.00 88.88 96 ASP A N 1
ATOM 728 C CA . ASP A 1 96 ? -3.878 -1.211 24.420 1.00 88.88 96 ASP A CA 1
ATOM 729 C C . ASP A 1 96 ? -5.376 -1.354 24.101 1.00 88.88 96 ASP A C 1
ATOM 731 O O . ASP A 1 96 ? -5.992 -2.347 24.481 1.00 88.88 96 ASP A O 1
ATOM 735 N N . GLU A 1 97 ? -5.951 -0.436 23.317 1.00 87.19 97 GLU A N 1
ATOM 736 C CA . GLU A 1 97 ? -7.346 -0.513 22.869 1.00 87.19 97 GLU A CA 1
ATOM 737 C C . GLU A 1 97 ? -7.632 -1.803 22.091 1.00 87.19 97 GLU A C 1
ATOM 739 O O . GLU A 1 97 ? -8.567 -2.529 22.426 1.00 87.19 97 GLU A O 1
ATOM 744 N N . ILE A 1 98 ? -6.809 -2.146 21.098 1.00 88.06 98 ILE A N 1
ATOM 745 C CA . ILE A 1 98 ? -7.001 -3.369 20.302 1.00 88.06 98 ILE A CA 1
ATOM 746 C C . ILE A 1 98 ? -6.908 -4.620 21.183 1.00 88.06 98 ILE A C 1
ATOM 748 O O . ILE A 1 98 ? -7.713 -5.542 21.042 1.00 88.06 98 ILE A O 1
ATOM 752 N N . THR A 1 99 ? -5.973 -4.636 22.132 1.00 86.75 99 THR A N 1
ATOM 753 C CA . THR A 1 99 ? -5.790 -5.754 23.067 1.00 86.75 99 THR A CA 1
ATOM 754 C C . THR A 1 99 ? -6.980 -5.882 24.022 1.00 86.75 99 THR A C 1
ATOM 756 O O . THR A 1 99 ? -7.443 -6.988 24.310 1.00 86.75 99 THR A O 1
ATOM 759 N N . LYS A 1 100 ? -7.536 -4.759 24.487 1.00 86.31 100 LYS A N 1
ATOM 760 C CA . LYS A 1 100 ? -8.754 -4.723 25.309 1.00 86.31 100 LYS A CA 1
ATOM 761 C C . LYS A 1 100 ? -9.962 -5.254 24.544 1.00 86.31 100 LYS A C 1
ATOM 763 O O . LYS A 1 100 ? -10.660 -6.128 25.061 1.00 86.31 100 LYS A O 1
ATOM 768 N N . ILE A 1 101 ? -10.163 -4.806 23.302 1.00 84.81 101 ILE A N 1
ATOM 769 C CA . ILE A 1 101 ? -11.269 -5.274 22.452 1.00 84.81 101 ILE A CA 1
ATOM 770 C C . ILE A 1 101 ? -11.120 -6.773 22.160 1.00 84.81 101 ILE A C 1
ATOM 772 O O . ILE A 1 101 ? -12.096 -7.519 22.237 1.00 84.81 101 ILE A O 1
ATOM 776 N N . PHE A 1 102 ? -9.898 -7.253 21.909 1.00 84.12 102 PHE A N 1
ATOM 777 C CA . PHE A 1 102 ? -9.627 -8.679 21.713 1.00 84.12 102 PHE A CA 1
ATOM 778 C C . PHE A 1 102 ? -9.979 -9.535 22.940 1.00 84.12 102 PHE A C 1
ATOM 780 O O . PHE A 1 102 ? -10.493 -10.646 22.799 1.00 84.12 102 PHE A O 1
ATOM 787 N N . ASN A 1 103 ? -9.764 -8.999 24.142 1.00 84.25 103 ASN A N 1
ATOM 788 C CA . ASN A 1 103 ? -10.115 -9.642 25.409 1.00 84.25 103 ASN A CA 1
ATOM 789 C C . ASN A 1 103 ? -11.598 -9.490 25.800 1.00 84.25 103 ASN A C 1
ATOM 791 O O . ASN A 1 103 ? -11.985 -9.898 26.895 1.00 84.25 103 ASN A O 1
ATOM 795 N N . GLY A 1 104 ? -12.442 -8.933 24.926 1.00 77.75 104 GLY A N 1
ATOM 796 C CA . GLY A 1 104 ? -13.878 -8.802 25.173 1.00 77.75 104 GLY A CA 1
ATOM 797 C C . GLY A 1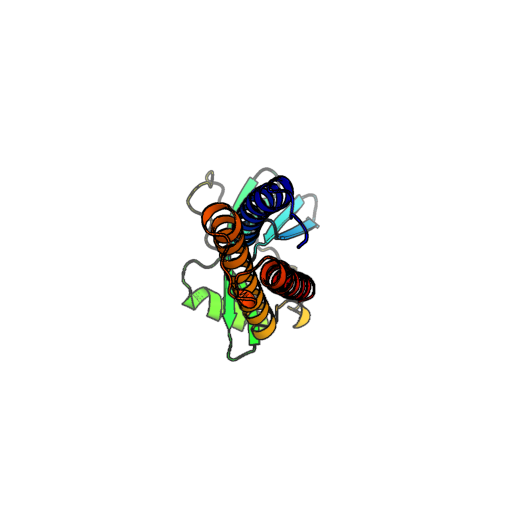 104 ? -14.290 -7.526 25.904 1.00 77.75 104 GLY A C 1
ATOM 7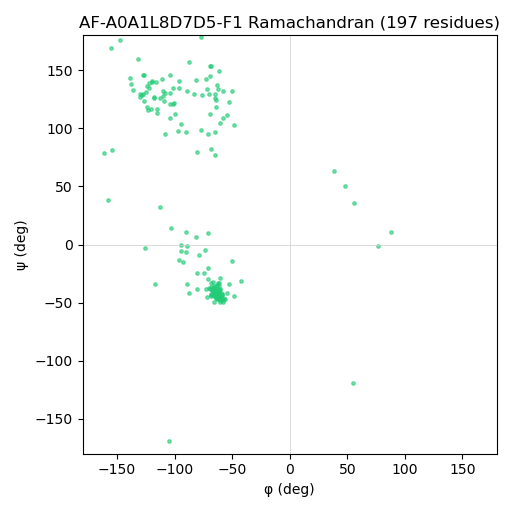98 O O . GLY A 1 104 ? -15.436 -7.431 26.340 1.00 77.75 104 GLY A O 1
ATOM 799 N N . GLN A 1 105 ? -13.383 -6.561 26.065 1.00 79.69 105 GLN A N 1
ATOM 800 C CA . GLN A 1 105 ? -13.695 -5.276 26.688 1.00 79.69 105 GLN A CA 1
ATOM 801 C C . GLN A 1 105 ? -14.216 -4.273 25.658 1.00 79.69 105 GLN A C 1
ATOM 803 O O . GLN A 1 105 ? -13.970 -4.387 24.457 1.00 79.69 105 GLN A O 1
ATOM 808 N N . THR A 1 106 ? -14.958 -3.279 26.137 1.00 73.75 106 THR A N 1
ATOM 809 C CA . THR A 1 106 ? -15.493 -2.214 25.292 1.00 73.75 106 THR A CA 1
ATOM 810 C C . THR A 1 106 ? -14.371 -1.258 24.857 1.00 73.75 106 THR A C 1
ATOM 812 O O . THR A 1 106 ? -13.475 -0.977 25.657 1.00 73.75 106 THR A O 1
ATOM 815 N N . PRO A 1 107 ? -14.410 -0.750 23.614 1.00 72.38 107 PRO A N 1
ATOM 816 C CA . PRO A 1 107 ? -13.462 0.230 23.109 1.00 72.38 107 PRO A CA 1
ATOM 817 C C . PRO A 1 107 ? -13.523 1.519 23.931 1.00 72.38 107 PRO A C 1
ATOM 819 O O . PRO A 1 107 ? -14.570 1.884 24.472 1.00 72.38 107 PRO A O 1
ATOM 822 N N . SER A 1 108 ? -12.385 2.198 24.016 1.00 74.44 108 SER A N 1
ATOM 823 C CA . SER A 1 108 ? -12.281 3.543 24.578 1.00 74.44 108 SER A CA 1
ATOM 824 C C . SER A 1 108 ? -12.981 4.570 23.685 1.00 74.44 108 SER A C 1
ATOM 826 O O . SER A 1 108 ? -13.087 4.390 22.474 1.00 74.44 108 SER A O 1
ATOM 828 N N . GLU A 1 109 ? -13.436 5.677 24.271 1.00 76.00 109 GLU A N 1
ATOM 829 C CA . GLU A 1 109 ? -13.965 6.793 23.488 1.00 76.00 109 GLU A CA 1
ATOM 830 C C . GLU A 1 109 ? -12.882 7.377 22.572 1.00 76.00 109 GLU A C 1
ATOM 832 O O . GLU A 1 109 ? -11.737 7.614 22.975 1.00 76.00 109 GLU A O 1
ATOM 837 N N . CYS A 1 110 ? -13.257 7.600 21.313 1.00 76.69 110 CYS A N 1
ATOM 838 C CA . CYS A 1 110 ? -12.379 8.190 20.318 1.00 76.69 110 CYS A CA 1
ATOM 839 C C . CYS A 1 110 ? -12.251 9.700 20.550 1.00 76.69 110 CYS A C 1
ATOM 841 O O . CYS A 1 110 ? -13.271 10.397 20.589 1.00 76.69 110 CYS A O 1
ATOM 843 N N . PRO A 1 111 ? -11.028 10.256 20.617 1.00 70.50 111 PRO A N 1
ATOM 844 C CA . PRO A 1 111 ? -10.863 11.700 20.638 1.00 70.50 111 PRO A CA 1
ATOM 845 C C . PRO A 1 111 ? -11.373 12.283 19.314 1.00 70.50 111 PRO A C 1
ATOM 847 O O . PRO A 1 111 ? -10.914 11.893 18.241 1.00 70.50 111 PRO A O 1
ATOM 850 N N . ILE A 1 112 ? -12.308 13.235 19.382 1.00 63.72 112 ILE A N 1
ATOM 851 C CA . ILE A 1 112 ? -12.841 13.912 18.193 1.00 63.72 112 ILE A CA 1
ATOM 852 C C . ILE A 1 112 ? -11.675 14.567 17.434 1.00 63.72 112 ILE A C 1
ATOM 854 O O . ILE A 1 112 ? -10.822 15.242 18.029 1.00 63.72 112 ILE A O 1
ATOM 858 N N . SER A 1 113 ? -11.622 14.356 16.115 1.00 55.53 113 SER A N 1
ATOM 859 C CA . SER A 1 113 ? -10.656 15.013 15.233 1.00 55.53 113 SER A CA 1
ATOM 860 C C . SER A 1 113 ? -10.819 16.532 15.360 1.00 55.53 113 SER A C 1
ATOM 862 O O . SER A 1 113 ? -11.813 17.125 14.937 1.00 55.53 113 SER A O 1
ATOM 864 N N . SER A 1 114 ? -9.846 17.189 15.992 1.00 46.94 114 SER A N 1
ATOM 865 C CA . SER A 1 114 ? -9.906 18.608 16.369 1.00 46.94 114 SER A CA 1
ATOM 866 C C . SER A 1 114 ? -9.805 19.580 15.181 1.00 46.94 114 SER A C 1
ATOM 868 O O . SER A 1 114 ? -9.663 20.780 15.392 1.00 46.94 114 SER A O 1
ATOM 870 N N . ALA A 1 115 ? -9.877 19.090 13.938 1.00 43.06 115 ALA A N 1
ATOM 871 C CA . ALA A 1 115 ? -9.778 19.910 12.734 1.00 43.06 115 ALA A CA 1
ATOM 872 C C . ALA A 1 115 ? -11.135 20.390 12.180 1.00 43.06 115 ALA A C 1
ATOM 874 O O . ALA A 1 115 ? -11.145 21.305 11.356 1.00 43.06 115 ALA A O 1
ATOM 875 N N . ARG A 1 116 ? -12.283 19.815 12.593 1.00 48.28 116 ARG A N 1
ATOM 876 C CA . ARG A 1 116 ? -13.571 20.157 11.951 1.00 48.28 116 ARG A CA 1
ATOM 877 C C . ARG A 1 116 ? -14.847 19.896 12.763 1.00 48.28 116 ARG A C 1
ATOM 879 O O . ARG A 1 116 ? -15.854 19.500 12.192 1.00 48.28 116 ARG A O 1
ATOM 886 N N . SER A 1 117 ? -14.846 20.125 14.075 1.00 42.06 117 SER A N 1
ATOM 887 C CA . SER A 1 117 ? -16.074 19.997 14.877 1.00 42.06 117 SER A CA 1
ATOM 888 C C . SER A 1 117 ? -16.708 21.366 15.148 1.00 42.06 117 SER A C 1
ATOM 890 O O . SER A 1 117 ? -16.153 22.194 15.874 1.00 42.06 117 SER A O 1
ATOM 892 N N . ASN A 1 118 ? -17.883 21.606 14.555 1.00 48.25 118 ASN A N 1
ATOM 893 C CA . ASN A 1 118 ? -18.822 22.600 15.070 1.00 48.25 118 ASN A CA 1
ATOM 894 C C . ASN A 1 118 ? -19.294 22.117 16.445 1.00 48.25 118 ASN A C 1
ATOM 896 O O . ASN A 1 118 ? -19.759 20.990 16.577 1.00 48.25 118 ASN A O 1
ATOM 900 N N . LYS A 1 119 ? -19.148 22.978 17.457 1.00 43.22 119 LYS A N 1
ATOM 901 C CA . LYS A 1 119 ? -19.485 22.722 18.863 1.00 43.22 119 LYS A CA 1
ATOM 902 C C . LYS A 1 119 ? -20.888 22.121 19.010 1.00 43.22 119 LYS A C 1
ATOM 904 O O . LYS A 1 119 ? -21.883 22.838 18.956 1.00 43.22 119 LYS A O 1
ATOM 909 N N . GLY A 1 120 ? -20.936 20.818 19.238 1.00 44.56 120 GLY A N 1
ATOM 910 C CA . GLY A 1 120 ? -22.122 20.058 19.598 1.00 44.56 120 GLY A CA 1
ATOM 911 C C . GLY A 1 120 ? -21.662 18.832 20.367 1.00 44.56 120 GLY A C 1
ATOM 912 O O . GLY A 1 120 ? -21.457 17.774 19.786 1.00 44.56 120 GLY A O 1
ATOM 913 N N . GLU A 1 121 ? -21.402 19.014 21.658 1.00 42.09 121 GLU A N 1
ATOM 914 C CA . GLU A 1 121 ? -21.038 17.945 22.586 1.00 42.09 121 GLU A CA 1
ATOM 915 C C . GLU A 1 121 ? -22.287 17.087 22.818 1.00 42.09 121 GLU A C 1
ATOM 917 O O . GLU A 1 121 ? -23.182 17.449 23.579 1.00 42.09 121 GLU A O 1
ATOM 922 N N . LEU A 1 122 ? -22.403 16.001 22.054 1.00 46.19 122 LEU A N 1
ATOM 923 C CA . LEU A 1 122 ? -23.445 14.997 22.220 1.00 46.19 122 LEU A CA 1
ATOM 924 C C . LEU A 1 122 ? -22.780 13.737 22.783 1.00 46.19 122 LEU A C 1
ATOM 926 O O . LEU A 1 122 ? -22.233 12.929 22.034 1.00 46.19 122 LEU A O 1
ATOM 930 N N . GLU A 1 123 ? -22.806 13.589 24.109 1.00 41.47 123 GLU A N 1
ATOM 931 C CA . GLU A 1 123 ? -22.451 12.338 24.786 1.00 41.47 123 GLU A CA 1
ATOM 932 C C . GLU A 1 123 ? -23.473 11.259 24.401 1.00 41.47 123 GLU A C 1
ATOM 934 O O . GLU A 1 123 ? -24.577 11.182 24.947 1.00 41.47 123 GLU A O 1
ATOM 939 N N . LEU A 1 124 ? -23.130 10.432 23.414 1.00 45.50 124 LEU A N 1
ATOM 940 C CA . LEU A 1 124 ? -23.977 9.330 22.978 1.00 45.50 124 LEU A CA 1
ATOM 941 C C . LEU A 1 124 ? -23.516 8.024 23.637 1.00 45.50 124 LEU A C 1
ATOM 943 O O . LEU A 1 124 ? -22.627 7.333 23.141 1.00 45.50 124 LEU A O 1
ATOM 947 N N . ASN A 1 125 ? -24.190 7.651 24.729 1.00 41.16 125 ASN A N 1
ATOM 948 C CA . ASN A 1 125 ? -24.160 6.303 25.306 1.00 41.16 125 ASN A CA 1
ATOM 949 C C . ASN A 1 125 ? -24.794 5.298 24.321 1.00 41.16 125 ASN A C 1
ATOM 951 O O . ASN A 1 125 ? -25.945 4.881 24.469 1.00 41.16 125 ASN A O 1
ATOM 955 N N . THR A 1 126 ? -24.055 4.912 23.281 1.00 43.59 126 THR A N 1
ATOM 956 C CA . THR A 1 126 ? -24.521 3.939 22.284 1.00 43.59 126 THR A CA 1
ATOM 957 C C . THR A 1 126 ? -24.336 2.526 22.830 1.00 43.59 126 THR A C 1
ATOM 959 O O . THR A 1 126 ? -23.383 1.820 22.511 1.00 43.59 126 THR A O 1
ATOM 962 N N . ARG A 1 127 ? -25.262 2.093 23.691 1.00 45.16 127 ARG A N 1
ATOM 963 C CA . ARG A 1 127 ? -25.413 0.681 24.059 1.00 45.16 127 ARG A CA 1
ATOM 964 C C . ARG A 1 127 ? -26.122 -0.069 22.937 1.00 45.16 127 ARG A C 1
ATOM 966 O O . ARG A 1 127 ? -27.345 -0.101 22.908 1.00 45.16 127 ARG A O 1
ATOM 973 N N . GLN A 1 128 ? -25.347 -0.749 22.101 1.00 39.84 128 GLN A N 1
ATOM 974 C CA . GLN A 1 128 ? -25.630 -2.134 21.715 1.00 39.84 128 GLN A CA 1
ATOM 975 C C . GLN A 1 128 ? -24.343 -2.741 21.161 1.00 39.84 128 GLN A C 1
ATOM 977 O O . GLN A 1 128 ? -24.093 -2.775 19.961 1.00 39.84 128 GLN A O 1
ATOM 982 N N . GLN A 1 129 ? -23.466 -3.127 22.081 1.00 44.19 129 GLN A N 1
ATOM 983 C CA . GLN A 1 129 ? -22.186 -3.718 21.744 1.00 44.19 129 GLN A CA 1
ATOM 984 C C . GLN A 1 129 ? -22.386 -5.226 21.660 1.00 44.19 129 GLN A C 1
ATOM 986 O O . GLN A 1 129 ? -22.412 -5.913 22.683 1.00 44.19 129 GLN A O 1
ATOM 991 N N . ASP A 1 130 ? -22.593 -5.724 20.440 1.00 45.03 130 ASP A N 1
ATOM 992 C CA . ASP A 1 130 ? -22.400 -7.143 20.163 1.00 45.03 130 ASP A CA 1
ATOM 993 C C . ASP A 1 130 ? -21.024 -7.537 20.703 1.00 45.03 130 ASP A C 1
ATOM 995 O O . ASP A 1 130 ? -20.033 -6.824 20.514 1.00 45.03 130 ASP A O 1
ATOM 999 N N . THR A 1 131 ? -20.979 -8.645 21.439 1.00 46.19 131 THR A N 1
ATOM 1000 C CA . THR A 1 131 ? -19.751 -9.159 22.047 1.00 46.19 131 THR A CA 1
ATOM 1001 C C . THR A 1 131 ? -18.699 -9.266 20.941 1.00 46.19 131 THR A C 1
ATOM 1003 O O . THR A 1 131 ? -18.985 -9.929 19.938 1.00 46.19 131 THR A O 1
ATOM 1006 N N . PRO A 1 132 ? -17.524 -8.613 21.058 1.00 52.12 132 PRO A N 1
ATOM 1007 C CA . PRO A 1 132 ? -16.556 -8.565 19.970 1.00 52.12 132 PRO A CA 1
ATOM 1008 C C . PRO A 1 132 ? -16.126 -9.994 19.649 1.00 52.12 132 PRO A C 1
ATOM 1010 O O . PRO A 1 132 ? -15.421 -10.668 20.401 1.00 52.12 132 PRO A O 1
ATOM 1013 N N . SER A 1 133 ? -16.649 -10.510 18.541 1.00 50.03 133 SER A N 1
ATOM 1014 C CA . SER A 1 133 ? -16.316 -11.843 18.078 1.00 50.03 133 SER A CA 1
ATOM 1015 C C . SER A 1 133 ? -14.888 -11.791 17.557 1.00 50.03 133 SER A C 1
ATOM 1017 O O . SER A 1 133 ? -14.558 -10.915 16.758 1.00 50.03 133 SER A O 1
ATOM 1019 N N . LYS A 1 134 ? -14.048 -12.766 17.932 1.00 53.78 134 LYS A N 1
ATOM 1020 C CA . LYS A 1 134 ? -12.653 -12.907 17.456 1.00 53.78 134 LYS A CA 1
ATOM 1021 C C . LYS A 1 134 ? -12.492 -12.835 15.924 1.00 53.78 134 LYS A C 1
ATOM 1023 O O . LYS A 1 134 ? -11.380 -12.675 15.441 1.00 53.78 134 LYS A O 1
ATOM 1028 N N . LYS A 1 135 ? -13.587 -12.940 15.163 1.00 58.56 135 LYS A N 1
ATOM 1029 C CA . LYS A 1 135 ? -13.652 -12.784 13.703 1.00 58.56 135 LYS A CA 1
ATOM 1030 C C . LYS A 1 135 ? -13.528 -11.338 13.192 1.00 58.56 135 LYS A C 1
ATOM 1032 O O . LYS A 1 135 ? -13.527 -11.154 11.983 1.00 58.56 135 LYS A O 1
ATOM 1037 N N . GLN A 1 136 ? -13.465 -10.331 14.065 1.00 73.12 136 GLN A N 1
ATOM 1038 C CA . GLN A 1 136 ? -13.427 -8.916 13.662 1.00 73.12 136 GLN A CA 1
ATOM 1039 C C . GLN A 1 136 ? -12.008 -8.359 13.438 1.00 73.12 136 GLN A C 1
ATOM 1041 O O . GLN A 1 136 ? -11.872 -7.234 12.966 1.00 73.12 136 GLN A O 1
ATOM 1046 N N . PHE A 1 137 ? -10.956 -9.127 13.746 1.00 85.62 137 PHE A N 1
ATOM 1047 C CA . PHE A 1 137 ? -9.564 -8.687 13.612 1.00 85.62 137 PHE A CA 1
ATOM 1048 C C . PHE A 1 137 ? -8.876 -9.291 12.389 1.00 85.62 137 PHE A C 1
ATOM 1050 O O . PHE A 1 137 ? -9.113 -10.444 12.024 1.00 85.62 137 PHE A O 1
ATOM 1057 N N . ILE A 1 138 ? -7.975 -8.514 11.790 1.00 88.81 138 ILE A N 1
ATOM 1058 C CA . ILE A 1 138 ? -7.105 -8.964 10.703 1.00 88.81 138 ILE A CA 1
ATOM 1059 C C . ILE A 1 138 ? -5.922 -9.713 11.322 1.00 88.81 138 ILE A C 1
ATOM 1061 O O . ILE A 1 138 ? -5.407 -9.315 12.364 1.00 88.81 138 ILE A O 1
ATOM 1065 N N . ASN A 1 139 ? -5.459 -10.793 10.694 1.00 91.25 139 ASN A N 1
ATOM 1066 C CA . ASN A 1 139 ? -4.248 -11.473 11.148 1.00 91.25 139 ASN A CA 1
ATOM 1067 C C . ASN A 1 139 ? -3.007 -10.608 10.863 1.00 91.25 139 ASN A C 1
ATOM 1069 O O . ASN A 1 139 ? -2.797 -10.174 9.728 1.00 91.25 139 ASN A O 1
ATOM 1073 N N . ALA A 1 140 ? -2.153 -10.399 11.868 1.00 91.75 140 ALA A N 1
ATOM 1074 C CA . ALA A 1 140 ? -0.983 -9.534 11.718 1.00 91.75 140 ALA A CA 1
ATOM 1075 C C . ALA A 1 140 ? 0.052 -10.033 10.708 1.00 91.75 140 ALA A C 1
ATOM 1077 O O . ALA A 1 140 ? 0.636 -9.233 9.974 1.00 91.75 140 ALA A O 1
ATOM 1078 N N . GLY A 1 141 ? 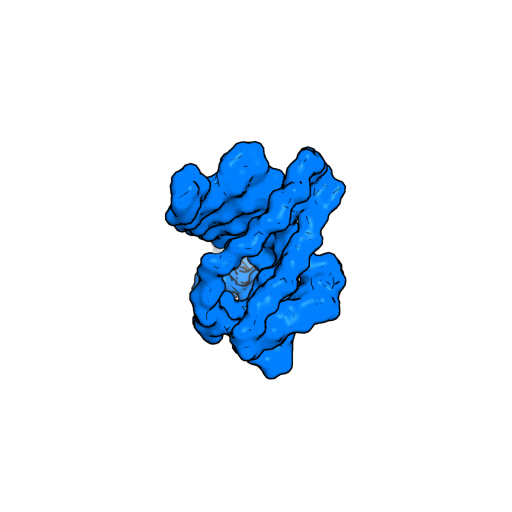0.243 -11.349 10.612 1.00 91.12 141 GLY A N 1
ATOM 1079 C CA . GLY A 1 141 ? 1.109 -11.945 9.599 1.00 91.12 141 GLY A CA 1
ATOM 1080 C C . GLY A 1 141 ? 0.569 -11.739 8.183 1.00 91.12 141 GLY A C 1
ATOM 1081 O O . GLY A 1 141 ? 1.337 -11.468 7.260 1.00 91.12 141 GLY A O 1
ATOM 1082 N N . LEU A 1 142 ? -0.751 -11.805 8.006 1.00 91.88 142 LEU A N 1
ATOM 1083 C CA . LEU A 1 142 ? -1.394 -11.597 6.707 1.00 91.88 142 LEU A CA 1
ATOM 1084 C C . LEU A 1 142 ? -1.271 -10.136 6.244 1.00 91.88 142 LEU A C 1
ATOM 1086 O O . LEU A 1 142 ? -0.860 -9.876 5.116 1.00 91.88 142 LEU A O 1
ATOM 1090 N N . TRP A 1 143 ? -1.502 -9.174 7.138 1.00 92.75 143 TRP A N 1
ATOM 1091 C CA . TRP A 1 143 ? -1.278 -7.759 6.827 1.00 92.75 143 TRP A CA 1
ATOM 1092 C C . TRP A 1 143 ? 0.196 -7.464 6.490 1.00 92.75 143 TRP A C 1
ATOM 1094 O O . TRP A 1 143 ? 0.493 -6.823 5.481 1.00 92.75 143 TRP A O 1
ATOM 1104 N N . LEU A 1 144 ? 1.139 -7.998 7.279 1.00 94.31 144 LEU A N 1
ATOM 1105 C CA . LEU A 1 144 ? 2.572 -7.801 7.041 1.00 94.31 144 LEU A CA 1
ATOM 1106 C C . LEU A 1 144 ? 3.029 -8.406 5.705 1.00 94.31 144 LEU A C 1
ATOM 1108 O O . LEU A 1 144 ? 3.764 -7.767 4.953 1.00 94.31 144 LEU A O 1
ATOM 1112 N N . THR A 1 145 ? 2.597 -9.628 5.391 1.00 93.56 145 THR A N 1
ATOM 1113 C CA . THR A 1 145 ? 2.944 -10.283 4.118 1.00 93.56 145 THR A CA 1
ATOM 1114 C C . THR A 1 145 ? 2.366 -9.535 2.920 1.00 93.56 145 THR A C 1
ATOM 1116 O O . THR A 1 145 ? 3.074 -9.356 1.929 1.00 93.56 145 THR A O 1
ATOM 1119 N N . THR A 1 146 ? 1.148 -9.001 3.036 1.00 92.94 146 THR A N 1
ATOM 1120 C CA . THR A 1 146 ? 0.533 -8.133 2.018 1.00 92.94 146 THR A CA 1
ATOM 1121 C C . THR A 1 146 ? 1.414 -6.918 1.719 1.00 92.94 146 THR A C 1
ATOM 1123 O O . THR A 1 146 ? 1.714 -6.646 0.555 1.00 92.94 146 THR A O 1
ATOM 1126 N N . ILE A 1 147 ? 1.919 -6.238 2.755 1.00 93.56 147 ILE A N 1
ATOM 1127 C CA . ILE A 1 147 ? 2.832 -5.093 2.603 1.00 93.56 147 ILE A CA 1
ATOM 1128 C C . ILE A 1 147 ? 4.149 -5.502 1.945 1.00 93.56 147 ILE A C 1
ATOM 1130 O O . ILE A 1 147 ? 4.639 -4.797 1.062 1.00 93.56 147 ILE A O 1
ATOM 1134 N N . LEU A 1 148 ? 4.725 -6.637 2.344 1.00 94.69 148 LEU A N 1
ATOM 1135 C CA . LEU A 1 148 ? 5.982 -7.121 1.773 1.00 94.69 148 LEU A CA 1
ATOM 1136 C C . LEU A 1 148 ? 5.843 -7.450 0.281 1.00 94.69 148 LEU A C 1
ATOM 1138 O O . LEU A 1 148 ? 6.703 -7.063 -0.518 1.00 94.69 148 LEU A O 1
ATOM 1142 N N . PHE A 1 149 ? 4.759 -8.117 -0.120 1.00 94.31 149 PHE A N 1
ATOM 1143 C CA . PHE A 1 149 ? 4.503 -8.425 -1.528 1.00 94.31 149 PHE A CA 1
ATOM 1144 C C . PHE A 1 149 ? 4.183 -7.179 -2.349 1.00 94.31 149 PHE A C 1
ATOM 1146 O O . PHE A 1 149 ? 4.681 -7.043 -3.470 1.00 94.31 149 PHE A O 1
ATOM 1153 N N . LEU A 1 150 ? 3.444 -6.227 -1.781 1.00 93.81 150 LEU A N 1
ATOM 1154 C CA . LEU A 1 150 ? 3.165 -4.949 -2.426 1.00 93.81 150 LEU A CA 1
ATOM 1155 C C . LEU A 1 150 ? 4.450 -4.131 -2.627 1.00 93.81 150 LEU A C 1
ATOM 1157 O O . LEU A 1 150 ? 4.715 -3.650 -3.729 1.00 93.81 150 LEU A O 1
ATOM 1161 N N . GLY A 1 151 ? 5.307 -4.050 -1.605 1.00 94.31 151 GLY A N 1
ATOM 1162 C CA . GLY A 1 151 ? 6.615 -3.398 -1.699 1.00 94.31 151 GLY A CA 1
ATOM 1163 C C . GLY A 1 151 ? 7.524 -4.062 -2.736 1.00 94.31 151 GLY A C 1
ATOM 1164 O O . GLY A 1 151 ? 8.131 -3.381 -3.563 1.00 94.31 151 GLY A O 1
ATOM 1165 N N . THR A 1 152 ? 7.553 -5.397 -2.764 1.00 93.50 152 THR A N 1
ATOM 1166 C CA . THR A 1 152 ? 8.303 -6.160 -3.775 1.00 93.50 152 THR A CA 1
ATOM 1167 C C . THR A 1 152 ? 7.771 -5.884 -5.182 1.00 93.50 152 THR A C 1
ATOM 1169 O O . THR A 1 152 ? 8.554 -5.635 -6.095 1.00 93.50 152 THR A O 1
ATOM 1172 N N . THR A 1 153 ? 6.450 -5.837 -5.360 1.00 94.31 153 THR A N 1
ATOM 1173 C CA . THR A 1 153 ? 5.802 -5.508 -6.639 1.00 94.31 153 THR A CA 1
ATOM 1174 C C . THR A 1 153 ? 6.205 -4.123 -7.141 1.00 94.31 153 THR A C 1
ATOM 1176 O O . THR A 1 153 ? 6.541 -3.970 -8.317 1.00 94.31 153 THR A O 1
ATOM 1179 N N . ILE A 1 154 ? 6.230 -3.118 -6.262 1.00 94.62 154 ILE A N 1
ATOM 1180 C CA . ILE A 1 154 ? 6.654 -1.753 -6.605 1.00 94.62 154 ILE A CA 1
ATOM 1181 C C . ILE A 1 154 ? 8.119 -1.741 -7.051 1.00 94.62 154 ILE A C 1
ATOM 1183 O O . ILE A 1 154 ? 8.432 -1.159 -8.089 1.00 94.62 154 ILE A O 1
ATOM 1187 N N . ILE A 1 155 ? 9.009 -2.426 -6.322 1.00 94.75 155 ILE A N 1
ATOM 1188 C CA . ILE A 1 155 ? 10.433 -2.523 -6.679 1.00 94.75 155 ILE A CA 1
ATOM 1189 C C . ILE A 1 155 ? 10.605 -3.212 -8.037 1.00 94.75 155 ILE A C 1
ATOM 1191 O O . ILE A 1 155 ? 11.314 -2.697 -8.899 1.00 94.75 155 ILE A O 1
ATOM 1195 N N . LEU A 1 156 ? 9.934 -4.343 -8.268 1.00 93.25 156 LEU A N 1
ATOM 1196 C CA . LEU A 1 156 ? 10.011 -5.067 -9.540 1.00 93.25 156 LEU A CA 1
ATOM 1197 C C . LEU A 1 156 ? 9.463 -4.232 -10.702 1.00 93.25 156 LEU A C 1
ATOM 1199 O O . LEU A 1 156 ? 10.068 -4.202 -11.771 1.00 93.25 156 LEU A O 1
ATOM 1203 N N . THR A 1 157 ? 8.362 -3.509 -10.488 1.00 93.38 157 THR A N 1
ATOM 1204 C CA . THR A 1 157 ? 7.781 -2.602 -11.490 1.00 93.38 157 THR A CA 1
ATOM 1205 C C . THR A 1 157 ? 8.734 -1.447 -11.794 1.00 93.38 157 THR A C 1
ATOM 1207 O O . THR A 1 157 ? 8.954 -1.116 -12.957 1.00 93.38 157 THR A O 1
ATOM 1210 N N . PHE A 1 158 ? 9.377 -0.877 -10.775 1.00 94.00 158 PHE A N 1
ATOM 1211 C CA . PHE A 1 158 ? 10.401 0.149 -10.954 1.00 94.00 158 PHE A CA 1
ATOM 1212 C C . PHE A 1 158 ? 11.603 -0.373 -11.757 1.00 94.00 158 PHE A C 1
ATOM 1214 O O .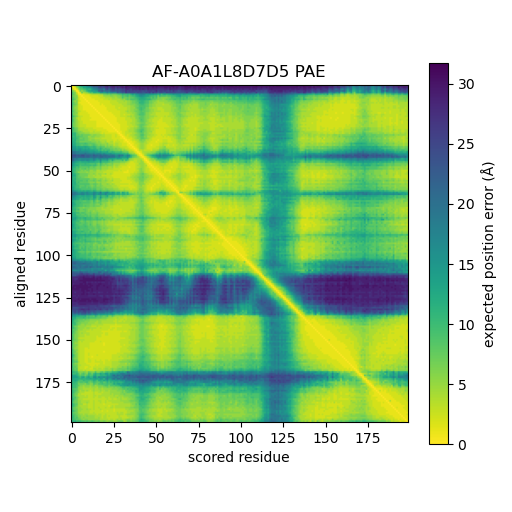 PHE A 1 158 ? 12.032 0.274 -12.714 1.00 94.00 158 PHE A O 1
ATOM 1221 N N . LEU A 1 159 ? 12.100 -1.574 -11.439 1.00 91.88 159 LEU A N 1
ATOM 1222 C CA . LEU A 1 159 ? 13.163 -2.227 -12.208 1.00 91.88 159 LEU A CA 1
ATOM 1223 C C . LEU A 1 159 ? 12.739 -2.478 -13.663 1.00 91.88 159 LEU A C 1
ATOM 1225 O O . LEU A 1 159 ? 13.534 -2.233 -14.570 1.00 91.88 159 LEU A O 1
ATOM 1229 N N . CYS A 1 160 ? 11.485 -2.875 -13.912 1.00 90.25 160 CYS A N 1
ATOM 1230 C CA . CYS A 1 160 ? 10.939 -3.008 -15.268 1.00 90.25 160 CYS A CA 1
ATOM 1231 C C . CYS A 1 160 ? 10.975 -1.679 -16.028 1.00 90.25 160 CYS A C 1
ATOM 1233 O O . CYS A 1 160 ? 11.379 -1.642 -17.192 1.00 90.25 160 CYS A O 1
ATOM 1235 N N . THR A 1 161 ? 10.590 -0.581 -15.375 1.00 91.00 161 THR A N 1
ATOM 1236 C CA . THR A 1 161 ? 10.632 0.762 -15.961 1.00 91.00 161 THR A CA 1
ATOM 1237 C C . THR A 1 161 ? 12.061 1.150 -16.338 1.00 91.00 161 THR A C 1
ATOM 1239 O O . THR A 1 161 ? 12.314 1.508 -17.490 1.00 91.00 161 THR A O 1
ATOM 1242 N N . VAL A 1 162 ? 13.023 0.993 -15.425 1.00 90.44 162 VAL A N 1
ATOM 1243 C CA . VAL A 1 162 ? 14.442 1.290 -15.696 1.00 90.44 162 VAL A CA 1
ATOM 1244 C C . VAL A 1 162 ? 14.989 0.409 -16.820 1.00 90.44 162 VAL A C 1
ATOM 1246 O O . VAL A 1 162 ? 15.649 0.904 -17.733 1.00 90.44 162 VAL A O 1
ATOM 1249 N N . GLN A 1 163 ? 14.680 -0.888 -16.807 1.00 87.62 163 GLN A N 1
ATOM 1250 C CA . GLN A 1 163 ? 15.147 -1.819 -17.828 1.00 87.62 163 GLN A CA 1
ATOM 1251 C C . GLN A 1 163 ? 14.539 -1.519 -19.202 1.00 87.62 163 GLN A C 1
ATOM 1253 O O . GLN A 1 163 ? 15.243 -1.612 -20.208 1.00 87.62 163 GLN A O 1
ATOM 1258 N N . SER A 1 164 ? 13.267 -1.120 -19.275 1.00 88.00 164 SER A N 1
ATOM 1259 C CA . SER A 1 164 ? 12.645 -0.708 -20.539 1.00 88.00 164 SER A CA 1
ATOM 1260 C C . SER A 1 164 ? 13.331 0.527 -21.133 1.00 88.00 164 SER A C 1
ATOM 1262 O O . SER A 1 164 ? 13.650 0.533 -22.322 1.00 88.00 164 SER A O 1
ATOM 1264 N N . LEU A 1 165 ? 13.687 1.507 -20.296 1.00 88.81 165 LEU A N 1
ATOM 1265 C CA . LEU A 1 165 ? 14.462 2.676 -20.706 1.00 88.81 165 LEU A CA 1
ATOM 1266 C C . LEU A 1 165 ? 15.881 2.296 -21.161 1.00 88.81 165 LEU A C 1
ATOM 1268 O O . LEU A 1 165 ? 16.340 2.748 -22.209 1.00 88.81 165 LEU A O 1
ATOM 1272 N N . ALA A 1 166 ? 16.560 1.412 -20.428 1.00 87.19 166 ALA A N 1
ATOM 1273 C CA . ALA A 1 166 ? 17.887 0.924 -20.803 1.00 87.19 166 ALA A CA 1
ATOM 1274 C C . ALA A 1 166 ? 17.877 0.164 -22.144 1.00 87.19 166 ALA A C 1
ATOM 1276 O O . ALA A 1 166 ? 18.790 0.325 -22.955 1.00 87.19 166 ALA A O 1
ATOM 1277 N N . ASN A 1 167 ? 16.828 -0.623 -22.417 1.00 85.25 167 ASN A N 1
ATOM 1278 C CA . ASN A 1 167 ? 16.654 -1.302 -23.705 1.00 85.25 167 ASN A CA 1
ATOM 1279 C C . ASN A 1 167 ? 16.409 -0.314 -24.854 1.00 85.25 167 ASN A C 1
ATOM 1281 O O . ASN A 1 167 ? 16.860 -0.572 -25.965 1.00 85.25 167 ASN A O 1
ATOM 1285 N N . ILE A 1 168 ? 15.752 0.821 -24.597 1.00 84.75 168 ILE A N 1
ATOM 1286 C CA . ILE A 1 168 ? 15.572 1.889 -25.590 1.00 84.75 168 ILE A CA 1
ATOM 1287 C C . ILE A 1 168 ? 16.906 2.572 -25.925 1.00 84.75 168 ILE A C 1
ATOM 1289 O O . ILE A 1 168 ? 17.174 2.836 -27.097 1.00 84.75 168 ILE A O 1
ATOM 1293 N N . LEU A 1 169 ? 17.724 2.870 -24.911 1.00 84.56 169 LEU A N 1
ATOM 1294 C CA . LEU A 1 169 ? 18.915 3.712 -25.064 1.00 84.56 169 LEU A CA 1
ATOM 1295 C C . LEU A 1 169 ? 20.172 2.941 -25.478 1.00 84.56 169 LEU A C 1
ATOM 1297 O O . LEU A 1 169 ? 20.948 3.431 -26.295 1.00 84.56 169 LEU A O 1
ATOM 1301 N N . SER A 1 170 ? 20.405 1.761 -24.903 1.00 78.94 170 SER A N 1
ATOM 1302 C CA . SER A 1 170 ? 21.735 1.135 -24.927 1.00 78.94 170 SER A CA 1
ATOM 1303 C C . SER A 1 170 ? 21.762 -0.290 -25.476 1.00 78.94 170 SER A C 1
ATOM 1305 O O . SER A 1 170 ? 22.852 -0.838 -25.600 1.00 78.94 170 SER A O 1
ATOM 1307 N N . ASN A 1 171 ? 20.609 -0.882 -25.824 1.00 73.06 171 ASN A N 1
ATOM 1308 C CA . ASN A 1 171 ? 20.481 -2.251 -26.361 1.00 73.06 171 ASN A CA 1
ATOM 1309 C C . ASN A 1 171 ? 21.447 -3.259 -25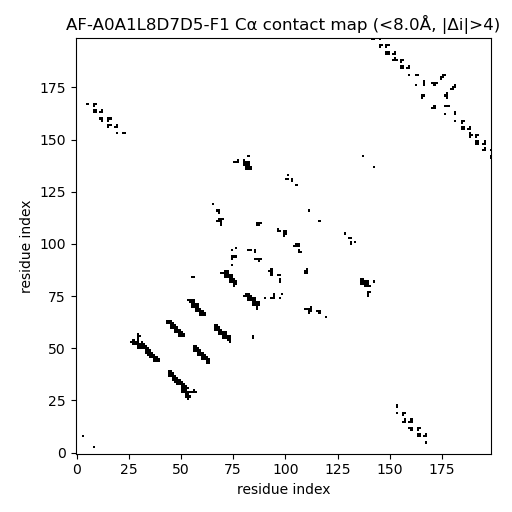.689 1.00 73.06 171 ASN A C 1
ATOM 1311 O O . ASN A 1 171 ? 22.359 -3.776 -26.342 1.00 73.06 171 ASN A O 1
ATOM 1315 N N . PRO A 1 172 ? 21.303 -3.511 -24.375 1.00 73.31 172 PRO A N 1
ATOM 1316 C CA . PRO A 1 172 ? 22.257 -4.318 -23.625 1.00 73.31 172 PRO A CA 1
ATOM 1317 C C . PRO A 1 172 ? 22.309 -5.768 -24.132 1.00 73.31 172 PRO A C 1
ATOM 1319 O O . PRO A 1 172 ? 21.285 -6.405 -24.366 1.00 73.31 172 PRO A O 1
ATOM 1322 N N . VAL A 1 173 ? 23.524 -6.312 -24.242 1.00 66.19 173 VAL A N 1
ATOM 1323 C CA . VAL A 1 173 ? 23.800 -7.681 -24.732 1.00 66.19 173 VAL A CA 1
ATOM 1324 C C . VAL A 1 173 ? 23.557 -8.791 -23.696 1.00 66.19 173 VAL A C 1
ATOM 1326 O O . VAL A 1 173 ? 23.581 -9.971 -24.034 1.00 66.19 173 VAL A O 1
ATOM 1329 N N . TRP A 1 174 ? 23.314 -8.442 -22.432 1.00 72.25 174 TRP A N 1
ATOM 1330 C CA . TRP A 1 174 ? 23.155 -9.404 -21.338 1.00 72.25 174 TRP A CA 1
ATOM 1331 C C . TRP A 1 174 ? 21.723 -9.950 -21.300 1.00 72.25 174 TRP A C 1
ATOM 1333 O O . TRP A 1 174 ? 20.771 -9.173 -21.243 1.00 72.25 174 TRP A O 1
ATOM 1343 N N . SER A 1 175 ? 21.556 -11.279 -21.259 1.00 69.75 175 SER A N 1
ATOM 1344 C CA . SER A 1 175 ? 20.238 -11.937 -21.374 1.00 69.75 175 SER A CA 1
ATOM 1345 C C . SER A 1 175 ? 19.199 -11.426 -20.362 1.00 69.75 175 SER A C 1
ATOM 1347 O O . SER A 1 175 ? 18.059 -11.149 -20.737 1.00 69.75 175 SER A O 1
ATOM 1349 N N . ILE A 1 176 ? 19.594 -11.202 -19.103 1.00 75.69 176 ILE A N 1
ATOM 1350 C CA . ILE A 1 176 ? 18.670 -10.753 -18.047 1.00 75.69 176 ILE A CA 1
ATOM 1351 C C . ILE A 1 176 ? 18.266 -9.278 -18.168 1.00 75.69 176 ILE A C 1
ATOM 1353 O O . ILE A 1 176 ? 17.192 -8.895 -17.717 1.00 75.69 176 ILE A O 1
ATOM 1357 N N . PHE A 1 177 ? 19.102 -8.461 -18.814 1.00 76.12 177 PHE A N 1
ATOM 1358 C CA . PHE A 1 177 ? 18.818 -7.051 -19.087 1.00 76.12 177 PHE A CA 1
ATOM 1359 C C . PHE A 1 177 ? 18.199 -6.836 -20.470 1.00 76.12 177 PHE A C 1
ATOM 1361 O O . PHE A 1 177 ? 17.773 -5.728 -20.783 1.00 76.12 177 PHE A O 1
ATOM 1368 N N . SER A 1 178 ? 18.106 -7.888 -21.282 1.00 80.38 178 SER A N 1
ATOM 1369 C CA . SER A 1 178 ? 17.484 -7.861 -22.603 1.00 80.38 178 SER A CA 1
ATOM 1370 C C . SER A 1 178 ? 15.949 -7.870 -22.530 1.00 80.38 178 SER A C 1
ATOM 1372 O O . SER A 1 178 ? 15.350 -7.985 -21.456 1.00 80.38 178 SER A O 1
ATOM 1374 N N . VAL A 1 179 ? 15.303 -7.823 -23.698 1.00 79.31 179 VAL A N 1
ATOM 1375 C CA . VAL A 1 179 ? 13.845 -7.974 -23.862 1.00 79.31 179 VAL A CA 1
ATOM 1376 C C . VAL A 1 179 ? 13.313 -9.246 -23.188 1.00 79.31 179 VAL A C 1
ATOM 1378 O O . VAL A 1 179 ? 12.217 -9.230 -22.636 1.00 79.31 179 VAL A O 1
ATOM 1381 N N . TYR A 1 180 ? 14.092 -10.332 -23.172 1.00 83.00 180 TYR A N 1
ATOM 1382 C CA . TYR A 1 180 ? 13.703 -11.576 -22.502 1.00 83.00 180 TYR A CA 1
ATOM 1383 C C . TYR A 1 180 ? 13.539 -11.392 -20.988 1.00 83.00 180 TYR A C 1
ATOM 1385 O O . TYR A 1 180 ? 12.541 -11.821 -20.411 1.00 83.00 180 TYR A O 1
ATOM 1393 N N . GLY A 1 181 ? 14.477 -10.686 -20.350 1.00 82.50 181 GLY A N 1
ATOM 1394 C CA . GLY A 1 181 ? 14.375 -10.359 -18.931 1.00 82.50 181 GLY A CA 1
ATOM 1395 C C . GLY A 1 181 ? 13.153 -9.503 -18.617 1.00 82.50 181 GLY A C 1
ATOM 1396 O O . GLY A 1 181 ? 12.523 -9.693 -17.584 1.00 82.50 181 GLY A O 1
ATOM 1397 N N . LEU A 1 182 ? 12.749 -8.632 -19.542 1.00 84.69 182 LEU A N 1
ATOM 1398 C CA . LEU A 1 182 ? 11.573 -7.783 -19.382 1.00 84.69 182 LEU A CA 1
ATOM 1399 C C . LEU A 1 182 ? 10.288 -8.609 -19.199 1.00 84.69 182 LEU A C 1
ATOM 1401 O O . LEU A 1 182 ? 9.468 -8.270 -18.350 1.00 84.69 182 LEU A O 1
ATOM 1405 N N . TYR A 1 183 ? 10.142 -9.733 -19.909 1.00 87.12 183 TYR A N 1
ATOM 1406 C CA . TYR A 1 183 ? 9.029 -10.665 -19.689 1.00 87.12 183 TYR A CA 1
ATOM 1407 C C . TYR A 1 183 ? 9.090 -11.345 -18.318 1.00 87.12 183 TYR A C 1
ATOM 1409 O O . TYR A 1 183 ? 8.058 -11.493 -17.669 1.00 87.12 183 TYR A O 1
ATOM 1417 N N . ILE A 1 184 ? 10.285 -11.725 -17.857 1.00 89.50 184 ILE A N 1
ATOM 1418 C CA . ILE A 1 184 ? 10.471 -12.376 -16.551 1.00 89.50 184 ILE A CA 1
ATOM 1419 C C . ILE A 1 184 ? 10.111 -11.417 -15.413 1.00 89.50 184 ILE A C 1
ATOM 1421 O O . ILE A 1 184 ? 9.323 -11.773 -14.539 1.00 89.50 184 ILE A O 1
ATOM 1425 N N . TRP A 1 185 ? 10.643 -10.192 -15.432 1.00 87.69 185 TRP A N 1
ATOM 1426 C CA . TRP A 1 185 ? 10.392 -9.202 -14.383 1.00 87.69 185 TRP A CA 1
ATOM 1427 C C . TRP A 1 185 ? 8.919 -8.784 -14.320 1.00 87.69 185 TRP A C 1
ATOM 1429 O O . TRP A 1 185 ? 8.354 -8.731 -13.228 1.00 87.69 185 TRP A O 1
ATOM 1439 N N . ASN A 1 186 ? 8.268 -8.582 -15.473 1.00 89.19 186 ASN A N 1
ATOM 1440 C CA . ASN A 1 186 ? 6.830 -8.301 -15.515 1.00 89.19 186 ASN A CA 1
ATOM 1441 C C . ASN A 1 186 ? 6.001 -9.505 -15.048 1.00 89.19 186 ASN A C 1
ATOM 1443 O O . ASN A 1 186 ? 5.047 -9.329 -14.298 1.00 89.19 186 ASN A O 1
ATOM 1447 N N . GLY A 1 187 ? 6.374 -10.729 -15.434 1.00 90.06 187 GLY A N 1
ATOM 1448 C CA . GLY A 1 187 ? 5.704 -11.946 -14.971 1.00 90.06 187 GLY A CA 1
ATOM 1449 C C . GLY A 1 187 ? 5.772 -12.109 -13.451 1.00 90.06 187 GLY A C 1
ATOM 1450 O O . GLY A 1 187 ? 4.757 -12.391 -12.817 1.00 90.06 187 GLY A O 1
ATOM 1451 N N . MET A 1 188 ? 6.940 -11.858 -12.849 1.00 91.25 188 MET A N 1
ATOM 1452 C CA . MET A 1 188 ? 7.088 -11.854 -11.391 1.00 91.25 188 MET A CA 1
ATOM 1453 C C . MET A 1 188 ? 6.254 -10.749 -10.738 1.00 91.25 188 MET A C 1
ATOM 1455 O O . MET A 1 188 ? 5.555 -11.023 -9.766 1.00 91.25 188 MET A O 1
ATOM 1459 N N . ALA A 1 189 ? 6.276 -9.527 -11.280 1.00 91.38 189 ALA A N 1
ATOM 1460 C CA . ALA A 1 189 ? 5.473 -8.420 -10.761 1.00 91.38 189 ALA A CA 1
ATOM 1461 C C . ALA A 1 189 ? 3.969 -8.743 -10.784 1.00 91.38 189 ALA A C 1
ATOM 1463 O O . ALA A 1 189 ? 3.281 -8.512 -9.792 1.00 91.38 189 ALA A O 1
ATOM 1464 N N . ILE A 1 190 ? 3.467 -9.351 -11.866 1.00 91.81 190 ILE A N 1
ATOM 1465 C CA . ILE A 1 190 ? 2.077 -9.824 -11.957 1.00 91.81 190 ILE A CA 1
ATOM 1466 C C . ILE A 1 190 ? 1.798 -10.877 -10.881 1.00 91.81 190 ILE A C 1
ATOM 1468 O O . ILE A 1 190 ? 0.797 -10.771 -10.178 1.00 91.81 190 ILE A O 1
ATOM 1472 N N . GLY A 1 191 ? 2.686 -11.862 -10.715 1.00 92.06 191 GLY A N 1
ATOM 1473 C CA . GLY A 1 191 ? 2.532 -12.908 -9.701 1.00 92.06 191 GLY A CA 1
ATOM 1474 C C . GLY A 1 191 ? 2.411 -12.344 -8.284 1.00 92.06 191 GLY A C 1
ATOM 1475 O O . GLY A 1 191 ? 1.487 -12.702 -7.557 1.00 92.06 191 GLY A O 1
ATOM 1476 N N . PHE A 1 192 ? 3.289 -11.411 -7.912 1.00 92.56 192 PHE A N 1
ATOM 1477 C CA . PHE A 1 192 ? 3.225 -10.756 -6.604 1.00 92.56 192 PHE A CA 1
ATOM 1478 C C . PHE A 1 192 ? 2.007 -9.841 -6.452 1.00 92.56 192 PHE A C 1
ATOM 1480 O O . PHE A 1 192 ? 1.388 -9.853 -5.394 1.00 92.56 192 PHE A O 1
ATOM 1487 N N . THR A 1 193 ? 1.597 -9.134 -7.510 1.00 91.94 193 THR A N 1
ATOM 1488 C CA . THR A 1 193 ? 0.370 -8.318 -7.490 1.00 91.94 193 THR A CA 1
ATOM 1489 C C . THR A 1 193 ? -0.861 -9.183 -7.224 1.00 91.94 193 THR A C 1
ATOM 1491 O O . THR A 1 193 ? -1.704 -8.833 -6.406 1.00 91.94 193 THR A O 1
ATOM 1494 N N . VAL A 1 194 ? -0.963 -10.335 -7.895 1.00 93.12 194 VAL A N 1
ATOM 1495 C CA . VAL A 1 194 ? -2.076 -11.274 -7.703 1.00 93.12 194 VAL A CA 1
ATOM 1496 C C . VAL A 1 194 ? -2.070 -11.841 -6.285 1.00 93.12 194 VAL A C 1
ATOM 1498 O O . VAL A 1 194 ? -3.128 -11.928 -5.673 1.00 93.12 194 VAL A O 1
ATOM 1501 N N . LEU A 1 195 ? -0.898 -12.171 -5.734 1.00 91.69 195 LEU A N 1
ATOM 1502 C CA . LEU A 1 195 ? -0.790 -12.600 -4.337 1.00 91.69 195 LEU A CA 1
ATOM 1503 C C . LEU A 1 195 ? -1.283 -11.516 -3.371 1.00 91.69 195 LEU A C 1
ATOM 1505 O O . LEU A 1 195 ? -2.056 -11.831 -2.476 1.00 91.69 195 LEU A O 1
ATOM 1509 N N . THR A 1 196 ? -0.912 -10.250 -3.582 1.00 89.88 196 THR A N 1
ATOM 1510 C CA . THR A 1 196 ? -1.394 -9.120 -2.769 1.00 89.88 196 THR A CA 1
ATOM 1511 C C . THR A 1 196 ? -2.914 -8.939 -2.822 1.00 89.88 196 THR A C 1
ATOM 1513 O O . THR A 1 196 ? -3.482 -8.445 -1.861 1.00 89.88 196 THR A O 1
ATOM 1516 N N . LEU A 1 197 ? -3.580 -9.315 -3.917 1.00 88.81 197 LEU A N 1
ATOM 1517 C CA . LEU A 1 197 ? -5.042 -9.222 -4.027 1.00 88.81 197 LEU A CA 1
ATOM 1518 C C . LEU A 1 197 ? -5.786 -10.383 -3.354 1.00 88.81 197 LEU A C 1
ATOM 1520 O O . LEU A 1 197 ? -6.971 -10.251 -3.060 1.00 88.81 197 LEU A O 1
ATOM 1524 N N . ILE A 1 198 ? -5.131 -11.536 -3.199 1.00 88.88 198 ILE A N 1
ATOM 1525 C CA . ILE A 1 198 ? -5.739 -12.747 -2.627 1.00 88.88 198 ILE A CA 1
ATOM 1526 C C . ILE A 1 198 ? -5.567 -12.793 -1.106 1.00 88.88 198 ILE A C 1
ATOM 1528 O O . ILE A 1 198 ? -6.425 -13.354 -0.422 1.00 88.88 198 ILE A O 1
ATOM 1532 N N . LEU A 1 199 ? -4.445 -12.270 -0.609 1.00 83.50 199 LEU A N 1
ATOM 1533 C CA . LEU A 1 199 ? -4.151 -12.152 0.818 1.00 83.50 199 LEU A CA 1
ATOM 1534 C C . LEU A 1 199 ? -5.036 -11.078 1.450 1.00 83.50 199 LEU A C 1
ATOM 1536 O O . LEU A 1 199 ? -5.674 -11.420 2.467 1.00 83.50 199 LEU A O 1
#

Foldseek 3Di:
DDPPPLVVLVVLLVVLVVVLVVLVCLQPDQAPDWDKDWDDDPNWIKIKIKGGHLAKIKIWIDTPPFIFIAIWGWADDVVVQWIDIDRADDNVLRVVQVVCLLVQHDGDDHDTPPPDGDDDPDPDPDPDDDRNDNVRTDGNVLSVLLVVLSVVLSVLSVVLSVLSVCCSPPVDPDCCSHPNVSVVSVVSSVVSVVVSVVD

pLDDT: mean 81.49, std 15.15, range [39.84, 95.88]

Nearest PDB structures (foldseek):
  6hxv-assembly1_A  TM=5.453E-01  e=1.619E+00  Danio rerio

Secondary structure (DSSP, 8-state):
-----HHHHHHHHHHHHHHHHHHHHHHH-S-SEEEEEEEEETTEEEEEEEEE-SSEEEEEEEETTEEEEEEEEEEEETTTTEEEEE--SSHHHHHHHHHHHHTTPPPPPPPP-TTS--S--------------GGGSEEHHHHHHHHHHHHHHHHHHHHHHHHHHHHHHH---SGGGSHHHHHHHHHHHHHHHHHHHH-

Organism: NCBI:txid330878

InterPro domains:
  IPR026748 Clarin [PTHR31548] (1-199)

Radius of gyration: 23.3 Å; Cα contacts (8 Å, |Δi|>4): 273; chains: 1; bounding box: 61×36×62 Å

Sequence (199 aa):
MTKTRWIFLFATFVISCGSLIMLIVATTTTEWVKGRAESTAVGTTAALDAHYGLFSGSQILYILNVESHYDLAMTCSFGDNICGMSCQRTPEARIDEITKIFNGQTPSECPISSARSNKGELELNTRQQDTPSKKQFINAGLWLTTILFLGTTIILTFLCTVQSLANILSNPVWSIFSVYGLYIWNGMAIGFTVLTLIL

Mean predicted aligned error: 9.46 Å

Solvent-accessible surface area (backbone atoms only — not comparable to full-atom values): 11236 Å² total; per-residue (Å²): 134,84,78,74,58,63,67,58,46,52,50,48,28,54,50,33,50,52,52,46,52,50,50,54,51,61,61,71,37,39,75,74,44,78,48,77,49,76,49,77,55,95,93,44,54,36,37,37,44,35,31,34,28,80,56,38,26,40,35,40,40,35,46,78,95,46,73,47,55,37,58,29,35,57,44,67,43,73,90,80,38,34,23,49,74,30,45,52,91,47,72,68,54,28,49,52,40,52,53,38,31,71,73,62,43,80,72,73,87,64,65,72,44,88,87,72,70,78,96,68,92,70,91,72,87,77,84,77,78,72,77,63,55,84,84,78,51,45,49,28,66,55,56,50,50,32,52,52,32,48,52,50,24,51,52,36,35,49,51,43,28,54,41,29,50,44,44,72,76,63,63,51,89,49,65,72,59,23,75,66,23,51,54,52,42,50,52,51,25,50,54,31,49,53,49,42,74,74,99